Protein AF-K4AEC8-F1 (afdb_monomer_lite)

pLDDT: mean 71.33, std 14.88, range [37.41, 92.94]

Sequence (241 aa):
MPGAEQAGMRRPTESERRRMYRDLALSLRCGLRDAAAGFSFLRLRGLRGLLRALHSADADLGLFRDSQAIRDLQVVPVLFEHSLRKATGDAVVTVAQVLGMEPAAARLRNPATDSEVVLALRVLQGCCLLCPGCAAAAHRYNAVKDFKEQFGLNKIADIVKDPNRDDHVRLKCSEFLLLYSGNCGATFKSNIQEDLKKLFGEKCASFICSTNLFSSTLDSQVRQCELSFLAEQVLDYMQPY

InterPro domains:
  IPR012535 Cell division protein Cdc14 [PTHR34065] (12-145)

Structure (mmCIF, N/CA/C/O backbone):
data_AF-K4AEC8-F1
#
_entry.id   AF-K4AEC8-F1
#
loop_
_atom_site.group_PDB
_atom_site.id
_atom_site.type_symbol
_atom_site.label_atom_id
_atom_site.label_alt_id
_atom_site.label_comp_id
_atom_site.label_asym_id
_atom_site.label_entity_id
_atom_site.label_seq_id
_atom_site.pdbx_PDB_ins_code
_atom_site.Cartn_x
_atom_site.Cartn_y
_atom_site.Cartn_z
_atom_site.occupancy
_atom_site.B_iso_or_equiv
_atom_site.auth_seq_id
_atom_site.auth_comp_id
_atom_site.auth_asym_id
_atom_site.auth_atom_id
_atom_site.pdbx_PDB_model_num
ATOM 1 N N . MET A 1 1 ? 54.343 -5.233 -7.100 1.00 47.62 1 MET A N 1
ATOM 2 C CA . MET A 1 1 ? 53.131 -4.578 -6.568 1.00 47.62 1 MET A CA 1
ATOM 3 C C . MET A 1 1 ? 52.933 -3.272 -7.313 1.00 47.62 1 MET A C 1
ATOM 5 O O . MET A 1 1 ? 53.766 -2.388 -7.163 1.00 47.62 1 MET A O 1
ATOM 9 N N . PRO A 1 2 ? 51.939 -3.197 -8.204 1.00 46.25 2 PRO A N 1
ATOM 10 C CA . PRO A 1 2 ? 50.963 -2.120 -8.027 1.00 46.25 2 PRO A CA 1
ATOM 11 C C . PRO A 1 2 ? 49.537 -2.526 -8.435 1.00 46.25 2 PRO A C 1
ATOM 13 O O . PRO A 1 2 ? 49.345 -3.456 -9.210 1.00 46.25 2 PRO A O 1
ATOM 16 N N . GLY A 1 3 ? 48.559 -1.754 -7.959 1.00 37.41 3 GLY A N 1
ATOM 17 C CA . GLY A 1 3 ? 47.261 -1.626 -8.622 1.00 37.41 3 GLY A CA 1
ATOM 18 C C . GLY A 1 3 ? 46.079 -2.148 -7.824 1.00 37.41 3 GLY A C 1
ATOM 19 O O . GLY A 1 3 ? 45.522 -3.188 -8.146 1.00 37.41 3 GLY A O 1
ATOM 20 N N . ALA A 1 4 ? 45.674 -1.398 -6.800 1.00 48.62 4 ALA A N 1
ATOM 21 C CA . ALA A 1 4 ? 44.342 -1.511 -6.228 1.00 48.62 4 ALA A CA 1
ATOM 22 C C . ALA A 1 4 ? 43.305 -1.055 -7.273 1.00 48.62 4 ALA A C 1
ATOM 24 O O . ALA A 1 4 ? 43.172 0.141 -7.532 1.00 48.62 4 ALA A O 1
ATOM 25 N N . GLU A 1 5 ? 42.578 -1.996 -7.877 1.00 41.41 5 GLU A N 1
ATOM 26 C CA . GLU A 1 5 ? 41.374 -1.685 -8.647 1.00 41.41 5 GLU A CA 1
ATOM 27 C C . GLU A 1 5 ? 40.222 -1.406 -7.679 1.00 41.41 5 GLU A C 1
ATOM 29 O O . GLU A 1 5 ? 39.617 -2.301 -7.089 1.00 41.41 5 GLU A O 1
ATOM 34 N N . GLN A 1 6 ? 39.917 -0.119 -7.521 1.00 40.78 6 GLN A N 1
ATOM 35 C CA . GLN A 1 6 ? 38.599 0.323 -7.093 1.00 40.78 6 GLN A CA 1
ATOM 36 C C . GLN A 1 6 ? 37.582 -0.202 -8.111 1.00 40.78 6 GLN A C 1
ATOM 38 O O . GLN A 1 6 ? 37.507 0.295 -9.235 1.00 40.78 6 GLN A O 1
ATOM 43 N N . ALA A 1 7 ? 36.798 -1.203 -7.713 1.00 40.50 7 ALA A N 1
ATOM 44 C CA . ALA A 1 7 ? 35.618 -1.659 -8.436 1.00 40.50 7 ALA A CA 1
ATOM 45 C C . ALA A 1 7 ? 34.552 -0.547 -8.423 1.00 40.50 7 ALA A C 1
ATOM 47 O O . ALA A 1 7 ? 33.606 -0.554 -7.637 1.00 40.50 7 ALA A O 1
ATOM 48 N N . GLY A 1 8 ? 34.744 0.464 -9.268 1.00 43.50 8 GLY A N 1
ATOM 49 C CA . GLY A 1 8 ? 33.755 1.495 -9.536 1.00 43.50 8 GLY A CA 1
ATOM 50 C C . GLY A 1 8 ? 32.570 0.872 -10.266 1.00 43.50 8 GLY A C 1
ATOM 51 O O . GLY A 1 8 ? 32.729 0.325 -11.356 1.00 43.50 8 GLY A O 1
ATOM 52 N N . MET A 1 9 ? 31.385 0.951 -9.660 1.00 51.09 9 MET A N 1
ATOM 53 C CA . MET A 1 9 ? 30.113 0.511 -10.234 1.00 51.09 9 MET A CA 1
ATOM 54 C C . MET A 1 9 ? 29.937 1.112 -11.642 1.00 51.09 9 MET A C 1
ATOM 56 O O . MET A 1 9 ? 29.657 2.304 -11.803 1.00 51.09 9 MET A O 1
ATOM 60 N N . ARG A 1 10 ? 30.152 0.297 -12.681 1.00 69.38 10 ARG A N 1
ATOM 61 C CA . ARG A 1 10 ? 30.017 0.700 -14.085 1.00 69.38 10 ARG A CA 1
ATOM 62 C C . ARG A 1 10 ? 28.567 1.104 -14.344 1.00 69.38 10 ARG A C 1
ATOM 64 O O . ARG A 1 10 ? 27.655 0.321 -14.092 1.00 69.38 10 ARG A O 1
ATOM 71 N N . ARG A 1 11 ? 28.343 2.317 -14.863 1.00 69.81 11 ARG A N 1
ATOM 72 C CA . ARG A 1 11 ? 26.996 2.742 -15.270 1.00 69.81 11 ARG A CA 1
ATOM 73 C C . ARG A 1 11 ? 26.499 1.830 -16.401 1.00 69.81 11 ARG A C 1
ATOM 75 O O . ARG A 1 11 ? 27.265 1.596 -17.341 1.00 69.81 11 ARG A O 1
ATOM 82 N N . PRO A 1 12 ? 25.252 1.339 -16.332 1.00 76.25 12 PRO A N 1
ATOM 83 C CA . PRO A 1 12 ? 24.703 0.466 -17.357 1.00 76.25 12 PRO A CA 1
ATOM 84 C C . PRO A 1 12 ? 24.644 1.189 -18.705 1.00 76.25 12 PRO A C 1
ATOM 86 O O . PRO A 1 12 ? 24.299 2.370 -18.796 1.00 76.25 12 PRO A O 1
ATOM 89 N N . THR A 1 13 ? 24.992 0.467 -19.763 1.00 85.38 13 THR A N 1
ATOM 90 C CA . THR A 1 13 ? 24.863 0.915 -21.151 1.00 85.38 13 THR A CA 1
ATOM 91 C C . THR A 1 13 ? 23.392 1.095 -21.532 1.00 85.38 13 THR A C 1
ATOM 93 O O . THR A 1 13 ? 22.480 0.571 -20.890 1.00 85.38 13 THR A O 1
ATOM 96 N N . GLU A 1 14 ? 23.122 1.832 -22.610 1.00 79.69 14 GLU A N 1
ATOM 97 C CA . GLU A 1 14 ? 21.743 2.076 -23.043 1.00 79.69 14 GLU A CA 1
ATOM 98 C C . GLU A 1 14 ? 21.003 0.780 -23.430 1.00 79.69 14 GLU A C 1
ATOM 100 O O . GLU A 1 14 ? 19.809 0.635 -23.159 1.00 79.69 14 GLU A O 1
ATOM 105 N N . SER A 1 15 ? 21.710 -0.188 -24.019 1.00 83.31 15 SER A N 1
ATOM 106 C CA . SER A 1 15 ? 21.174 -1.514 -24.342 1.00 83.31 15 SER A CA 1
ATOM 107 C C . SER A 1 15 ? 20.857 -2.329 -23.085 1.00 83.31 15 SER A C 1
ATOM 109 O O . SER A 1 15 ? 19.785 -2.934 -23.014 1.00 83.31 15 SER A O 1
ATOM 111 N N . GLU A 1 16 ? 21.728 -2.298 -22.073 1.00 85.44 16 GLU A N 1
ATOM 112 C CA . GLU A 1 16 ? 21.481 -2.918 -20.765 1.00 85.44 16 GLU A CA 1
ATOM 113 C C . GLU A 1 16 ? 20.277 -2.276 -20.078 1.00 85.44 16 GLU A C 1
ATOM 115 O O . GLU A 1 16 ? 19.380 -2.986 -19.634 1.00 85.44 16 GLU A O 1
ATOM 120 N N . ARG A 1 17 ? 20.168 -0.945 -20.098 1.00 81.19 17 ARG A N 1
ATOM 121 C CA . ARG A 1 17 ? 19.018 -0.226 -19.535 1.00 81.19 17 ARG A CA 1
ATOM 122 C C . ARG A 1 17 ? 17.700 -0.595 -20.217 1.00 81.19 17 ARG A C 1
ATOM 124 O O . ARG A 1 17 ? 16.695 -0.808 -19.542 1.00 81.19 17 ARG A O 1
ATOM 131 N N . ARG A 1 18 ? 17.693 -0.742 -21.547 1.00 83.81 18 ARG A N 1
ATOM 132 C CA . ARG A 1 18 ? 16.516 -1.224 -22.297 1.00 83.81 18 ARG A CA 1
ATOM 133 C C . ARG A 1 18 ? 16.144 -2.658 -21.919 1.00 83.81 18 ARG A C 1
ATOM 135 O O . ARG A 1 18 ? 14.956 -2.969 -21.850 1.00 83.81 18 ARG A O 1
ATOM 142 N N . ARG A 1 19 ? 17.129 -3.528 -21.680 1.00 87.56 19 ARG A N 1
ATOM 143 C CA . ARG A 1 19 ? 16.896 -4.902 -21.215 1.00 87.56 19 ARG A CA 1
ATOM 144 C C . ARG A 1 19 ? 16.310 -4.913 -19.803 1.00 87.56 19 ARG A C 1
ATOM 146 O O . ARG A 1 19 ? 15.242 -5.482 -19.617 1.00 87.56 19 ARG A O 1
ATOM 153 N N . MET A 1 20 ? 16.929 -4.190 -18.870 1.00 84.69 20 MET A N 1
ATOM 154 C CA . MET A 1 20 ? 16.442 -4.039 -17.494 1.00 84.69 20 MET A CA 1
ATOM 155 C C . MET A 1 20 ? 15.000 -3.520 -17.455 1.00 84.69 20 MET A C 1
ATOM 157 O O . MET A 1 20 ? 14.172 -4.059 -16.727 1.00 84.69 20 MET A O 1
ATOM 161 N N . TYR A 1 21 ? 14.661 -2.534 -18.294 1.00 84.81 21 TYR A N 1
ATOM 162 C CA . TYR A 1 21 ? 13.290 -2.032 -18.390 1.00 84.81 21 TYR A CA 1
ATOM 163 C C . TYR A 1 21 ? 12.300 -3.101 -18.866 1.00 84.81 21 TYR A C 1
ATOM 165 O O . TYR A 1 21 ? 11.212 -3.223 -18.308 1.00 84.81 21 TYR A O 1
ATOM 173 N N . ARG A 1 22 ? 12.651 -3.886 -19.893 1.00 88.56 22 ARG A N 1
ATOM 174 C CA . ARG A 1 22 ? 11.783 -4.965 -20.396 1.00 88.56 22 ARG A CA 1
ATOM 175 C C . ARG A 1 22 ? 11.570 -6.047 -19.345 1.00 88.56 22 ARG A C 1
ATOM 177 O O . ARG A 1 22 ? 10.436 -6.485 -19.170 1.00 88.56 22 ARG A O 1
ATOM 184 N N . ASP A 1 23 ? 12.628 -6.432 -18.642 1.00 89.50 23 ASP A N 1
ATOM 185 C CA . ASP A 1 23 ? 12.578 -7.459 -17.600 1.00 89.50 23 ASP A CA 1
ATOM 186 C C . ASP A 1 23 ? 11.730 -6.987 -16.404 1.00 89.50 23 ASP A C 1
ATOM 188 O O . ASP A 1 23 ? 10.887 -7.734 -15.892 1.00 89.50 23 ASP A O 1
ATOM 192 N N . LEU A 1 24 ? 11.866 -5.711 -16.022 1.00 85.06 24 LEU A N 1
ATOM 193 C CA . LEU A 1 24 ? 11.027 -5.072 -15.010 1.00 85.06 24 LEU A CA 1
ATOM 194 C C . LEU A 1 24 ? 9.562 -5.000 -15.453 1.00 85.06 24 LEU A C 1
ATOM 196 O O . LEU A 1 24 ? 8.677 -5.429 -14.716 1.00 85.06 24 LEU A O 1
ATOM 200 N N . ALA A 1 25 ? 9.292 -4.508 -16.662 1.00 87.94 25 ALA A N 1
ATOM 201 C CA . ALA A 1 25 ? 7.938 -4.394 -17.196 1.00 87.94 25 ALA A CA 1
ATOM 202 C C . ALA A 1 25 ? 7.251 -5.763 -17.304 1.00 87.94 25 ALA A C 1
ATOM 204 O O . ALA A 1 25 ? 6.070 -5.886 -16.979 1.00 87.94 25 ALA A O 1
ATOM 205 N N . LEU A 1 26 ? 7.978 -6.806 -17.715 1.00 91.38 26 LEU A N 1
ATOM 206 C CA . LEU A 1 26 ? 7.468 -8.176 -17.742 1.00 91.38 26 LEU A CA 1
ATOM 207 C C . LEU A 1 26 ? 7.133 -8.667 -16.329 1.00 91.38 26 LEU A C 1
ATOM 209 O O . LEU A 1 26 ? 6.043 -9.195 -16.109 1.00 91.38 26 LEU A O 1
ATOM 213 N N . SER A 1 27 ? 8.033 -8.449 -15.368 1.00 89.94 27 SER A N 1
ATOM 214 C CA . SER A 1 27 ? 7.825 -8.839 -13.969 1.00 89.94 27 SER A CA 1
ATOM 215 C C . SER A 1 27 ? 6.614 -8.138 -13.353 1.00 89.94 27 SER A C 1
ATOM 217 O O . SER A 1 27 ? 5.792 -8.791 -12.708 1.00 89.94 27 SER A O 1
ATOM 219 N N . LEU A 1 28 ? 6.449 -6.836 -13.614 1.00 88.81 28 LEU A N 1
ATOM 220 C CA . LEU A 1 28 ? 5.281 -6.067 -13.188 1.00 88.81 28 LEU A CA 1
ATOM 221 C C . LEU A 1 28 ? 4.000 -6.583 -13.846 1.00 88.81 28 LEU A C 1
ATOM 223 O O . LEU A 1 28 ? 3.035 -6.840 -13.138 1.00 88.81 28 LEU A O 1
ATOM 227 N N . ARG A 1 29 ? 3.980 -6.831 -15.162 1.00 92.50 29 ARG A N 1
ATOM 228 C CA . ARG A 1 29 ? 2.793 -7.382 -15.851 1.00 92.50 29 ARG A CA 1
ATOM 229 C C . ARG A 1 29 ? 2.366 -8.730 -15.291 1.00 92.50 29 ARG A C 1
ATOM 231 O O . ARG A 1 29 ? 1.176 -8.949 -15.079 1.00 92.50 29 ARG A O 1
ATOM 238 N N . CYS A 1 30 ? 3.318 -9.629 -15.062 1.00 92.44 30 CYS A N 1
ATOM 239 C CA . CYS A 1 30 ? 3.042 -10.932 -14.464 1.00 92.44 30 CYS A CA 1
ATOM 240 C C . CYS A 1 30 ? 2.501 -10.778 -13.036 1.00 92.44 30 CYS A C 1
ATOM 242 O O . CYS A 1 30 ? 1.465 -11.355 -12.710 1.00 92.44 30 CYS A O 1
ATOM 244 N N . GLY A 1 31 ? 3.152 -9.947 -12.216 1.00 92.12 31 GLY A N 1
ATOM 245 C CA . GLY A 1 31 ? 2.728 -9.669 -10.845 1.00 92.12 31 GLY A CA 1
ATOM 246 C C . GLY A 1 31 ? 1.342 -9.027 -10.760 1.00 92.12 31 GLY A C 1
ATOM 247 O O . GLY A 1 31 ? 0.527 -9.464 -9.954 1.00 92.12 31 GLY A O 1
ATOM 248 N N . LEU A 1 32 ? 1.043 -8.045 -11.616 1.00 91.06 32 LEU A N 1
ATOM 249 C CA . LEU A 1 32 ? -0.246 -7.347 -11.657 1.00 91.06 32 LEU A CA 1
ATOM 250 C C . LEU A 1 32 ? -1.369 -8.241 -12.168 1.00 91.06 32 LEU A C 1
ATOM 252 O O . LEU A 1 32 ? -2.452 -8.230 -11.595 1.00 91.06 32 LEU A O 1
ATOM 256 N N . ARG A 1 33 ? -1.115 -9.060 -13.194 1.00 92.94 33 ARG A N 1
ATOM 257 C CA . ARG A 1 33 ? -2.091 -10.045 -13.683 1.00 92.94 33 ARG A CA 1
ATOM 258 C C . ARG A 1 33 ? -2.517 -11.001 -12.572 1.00 92.94 33 ARG A C 1
ATOM 260 O O . ARG A 1 33 ? -3.703 -11.267 -12.408 1.00 92.94 33 ARG A O 1
ATOM 267 N N . ASP A 1 34 ? -1.548 -11.498 -11.816 1.00 92.69 34 ASP A N 1
ATOM 268 C CA . ASP A 1 34 ? -1.791 -12.401 -10.698 1.00 92.69 34 ASP A CA 1
ATOM 269 C C . ASP A 1 34 ? -2.466 -11.688 -9.519 1.00 92.69 34 ASP A C 1
ATOM 271 O O . ASP A 1 34 ? -3.430 -12.205 -8.959 1.00 92.69 34 ASP A O 1
ATOM 275 N N . ALA A 1 35 ? -2.013 -10.476 -9.176 1.00 90.19 35 ALA A N 1
ATOM 276 C CA . ALA A 1 35 ? -2.626 -9.626 -8.153 1.00 90.19 35 ALA A CA 1
ATOM 277 C C . ALA A 1 35 ? -4.073 -9.242 -8.507 1.00 90.19 35 ALA A C 1
ATOM 279 O O . ALA A 1 35 ? -4.887 -9.028 -7.611 1.00 90.19 35 ALA A O 1
ATOM 280 N N . ALA A 1 36 ? -4.412 -9.227 -9.798 1.00 88.69 36 ALA A N 1
ATOM 281 C CA . ALA A 1 36 ? -5.753 -8.977 -10.303 1.00 88.69 36 ALA A CA 1
ATOM 282 C C . ALA A 1 36 ? -6.667 -10.224 -10.326 1.00 88.69 36 ALA A C 1
ATOM 284 O O . ALA A 1 36 ? -7.848 -10.135 -10.677 1.00 88.69 36 ALA A O 1
ATOM 285 N N . ALA A 1 37 ? -6.165 -11.404 -9.959 1.00 88.38 37 ALA A N 1
ATOM 286 C CA . ALA A 1 37 ? -6.928 -12.643 -10.059 1.00 88.38 37 ALA A CA 1
ATOM 287 C C . ALA A 1 37 ? -8.121 -12.712 -9.080 1.00 88.38 37 ALA A C 1
ATOM 289 O O . ALA A 1 37 ? -8.127 -12.110 -8.004 1.00 88.38 37 ALA A O 1
ATOM 290 N N . GLY A 1 38 ? -9.138 -13.508 -9.427 1.00 80.94 38 GLY A N 1
ATOM 291 C CA . GLY A 1 38 ? -10.312 -13.753 -8.569 1.00 80.94 38 GLY A CA 1
ATOM 292 C C . GLY A 1 38 ? -10.014 -14.583 -7.312 1.00 80.94 38 GLY A C 1
ATOM 293 O O . GLY A 1 38 ? -10.752 -14.506 -6.328 1.00 80.94 38 GLY A O 1
ATOM 294 N N . PHE A 1 39 ? -8.883 -15.296 -7.301 1.00 82.56 39 PHE A N 1
ATOM 295 C CA . PHE A 1 39 ? -8.495 -16.232 -6.245 1.00 82.56 39 PHE A CA 1
ATOM 296 C C . PHE A 1 39 ? -7.346 -15.698 -5.383 1.00 82.56 39 PHE A C 1
ATOM 298 O O . PHE A 1 39 ? -6.329 -15.242 -5.910 1.00 82.56 39 PHE A O 1
ATOM 305 N N . SER A 1 40 ? -7.473 -15.838 -4.061 1.00 84.94 40 SER A N 1
ATOM 306 C CA . SER A 1 40 ? -6.495 -15.372 -3.063 1.00 84.94 40 SER A CA 1
ATOM 307 C C . SER A 1 40 ? -5.085 -15.918 -3.294 1.00 84.94 40 SER A C 1
ATOM 309 O O . SER A 1 40 ? -4.117 -15.165 -3.249 1.00 84.94 40 SER A O 1
ATOM 311 N N . PHE A 1 41 ? -4.946 -17.209 -3.618 1.00 87.38 41 PHE A N 1
ATOM 312 C CA . PHE A 1 41 ? -3.641 -17.830 -3.883 1.00 87.38 41 PHE A CA 1
ATOM 313 C C . PHE A 1 41 ? -2.880 -17.144 -5.029 1.00 87.38 41 PHE A C 1
ATOM 315 O O . PHE A 1 41 ? -1.688 -16.853 -4.902 1.00 87.38 41 PHE A O 1
ATOM 322 N N . LEU A 1 42 ? -3.571 -16.852 -6.136 1.00 89.62 42 LEU A N 1
ATOM 323 C CA . LEU A 1 42 ? -2.973 -16.155 -7.273 1.00 89.62 42 LEU A CA 1
ATOM 324 C C . LEU A 1 42 ? -2.624 -14.715 -6.898 1.00 89.62 42 LEU A C 1
ATOM 326 O O . LEU A 1 42 ? -1.517 -14.273 -7.197 1.00 89.62 42 LEU A O 1
ATOM 330 N N . ARG A 1 43 ? -3.493 -14.026 -6.149 1.00 90.81 43 ARG A N 1
ATOM 331 C CA . ARG A 1 43 ? -3.196 -12.669 -5.679 1.00 90.81 43 ARG A CA 1
ATOM 332 C C . ARG A 1 43 ? -1.972 -12.625 -4.772 1.00 90.81 43 ARG A C 1
ATOM 334 O O . ARG A 1 43 ? -1.072 -11.829 -5.017 1.00 90.81 43 ARG A O 1
ATOM 341 N N . LEU A 1 44 ? -1.853 -13.541 -3.810 1.00 89.69 44 LEU A N 1
ATOM 342 C CA . LEU A 1 44 ? -0.663 -13.686 -2.961 1.00 89.69 44 LEU A CA 1
ATOM 343 C C . LEU A 1 44 ? 0.607 -13.941 -3.783 1.00 89.69 44 LEU A C 1
ATOM 345 O O . LEU A 1 44 ? 1.657 -13.360 -3.497 1.00 89.69 44 LEU A O 1
ATOM 349 N N . ARG A 1 45 ? 0.529 -14.795 -4.813 1.00 92.31 45 ARG A N 1
ATOM 350 C CA . ARG A 1 45 ? 1.646 -15.032 -5.741 1.00 92.31 45 ARG A CA 1
ATOM 351 C C . ARG A 1 45 ? 2.047 -13.743 -6.458 1.00 92.31 45 ARG A C 1
ATOM 353 O O . ARG A 1 45 ? 3.237 -13.427 -6.496 1.00 92.31 45 ARG A O 1
ATOM 360 N N . GLY A 1 46 ? 1.063 -13.002 -6.962 1.00 91.69 46 GLY A N 1
ATOM 361 C CA . GLY A 1 46 ? 1.249 -11.726 -7.644 1.00 91.69 46 GLY A CA 1
ATOM 362 C C . GLY A 1 46 ? 1.903 -10.678 -6.756 1.00 91.69 46 GLY A C 1
ATOM 363 O O . GLY A 1 46 ? 2.947 -10.144 -7.114 1.00 91.69 46 GLY A O 1
ATOM 364 N N . LEU A 1 47 ? 1.370 -10.463 -5.551 1.00 89.19 47 LEU A N 1
ATOM 365 C CA . LEU A 1 47 ? 1.897 -9.505 -4.573 1.00 89.19 47 LEU A CA 1
ATOM 366 C C . LEU A 1 47 ? 3.347 -9.813 -4.173 1.00 89.19 47 LEU A C 1
ATOM 368 O O . LEU A 1 47 ? 4.186 -8.915 -4.126 1.00 89.19 47 LEU A O 1
ATOM 372 N N . ARG A 1 48 ? 3.686 -11.092 -3.952 1.00 87.81 48 ARG A N 1
ATOM 373 C CA . ARG A 1 48 ? 5.079 -11.515 -3.706 1.00 87.81 48 ARG A CA 1
ATOM 374 C C . ARG A 1 48 ? 5.973 -11.277 -4.924 1.00 87.81 48 ARG A C 1
ATOM 376 O O . ARG A 1 48 ? 7.139 -10.923 -4.765 1.00 87.81 48 ARG A O 1
ATOM 383 N N . GLY A 1 49 ? 5.445 -11.478 -6.131 1.00 86.56 49 GLY A N 1
ATOM 384 C CA . GLY A 1 49 ? 6.130 -11.157 -7.384 1.00 86.56 49 GLY A CA 1
ATOM 385 C C . GLY A 1 49 ? 6.423 -9.664 -7.522 1.00 86.56 49 GLY A C 1
ATOM 386 O O . GLY A 1 49 ? 7.556 -9.302 -7.826 1.00 86.56 49 GLY A O 1
ATOM 387 N N . LEU A 1 50 ? 5.440 -8.814 -7.217 1.00 87.06 50 LEU A N 1
ATOM 388 C CA . LEU A 1 50 ? 5.585 -7.358 -7.213 1.00 87.06 50 LEU A CA 1
ATOM 389 C C . LEU A 1 50 ? 6.632 -6.906 -6.197 1.00 87.06 50 LEU A C 1
ATOM 391 O O . LEU A 1 50 ? 7.522 -6.145 -6.557 1.00 87.06 50 LEU A O 1
ATOM 395 N N . LEU A 1 51 ? 6.603 -7.438 -4.970 1.00 80.38 51 LEU A N 1
ATOM 396 C CA . LEU A 1 51 ? 7.644 -7.157 -3.977 1.00 80.38 51 LEU A CA 1
ATOM 397 C C . LEU A 1 51 ? 9.034 -7.496 -4.510 1.00 80.38 51 LEU A C 1
ATOM 399 O O . LEU A 1 51 ? 9.924 -6.658 -4.430 1.00 80.38 51 LEU A O 1
ATOM 403 N N . ARG A 1 52 ? 9.234 -8.686 -5.087 1.00 82.06 52 ARG A N 1
ATOM 404 C CA . ARG A 1 52 ? 10.537 -9.056 -5.666 1.00 82.06 52 ARG A CA 1
ATOM 405 C C . ARG A 1 52 ? 10.965 -8.102 -6.781 1.00 82.06 52 ARG A C 1
ATOM 407 O O . ARG A 1 52 ? 12.113 -7.679 -6.785 1.00 82.06 52 ARG A O 1
ATOM 414 N N . ALA A 1 53 ? 10.047 -7.728 -7.673 1.00 79.31 53 ALA A N 1
ATOM 415 C CA . ALA A 1 53 ? 10.329 -6.782 -8.749 1.00 79.31 53 ALA A CA 1
ATOM 416 C C . ALA A 1 53 ? 10.772 -5.410 -8.213 1.00 79.31 53 ALA A C 1
ATOM 418 O O . ALA A 1 53 ? 11.707 -4.824 -8.751 1.00 79.31 53 ALA A O 1
ATOM 419 N N . LEU A 1 54 ? 10.155 -4.931 -7.127 1.00 75.19 54 LEU A N 1
ATOM 420 C CA . LEU A 1 54 ? 10.537 -3.678 -6.469 1.00 75.19 54 LEU A CA 1
ATOM 421 C C . LEU A 1 54 ? 11.927 -3.761 -5.832 1.00 75.19 54 LEU A C 1
ATOM 423 O O . LEU A 1 54 ? 12.725 -2.853 -6.027 1.00 75.19 54 LEU A O 1
ATOM 427 N N . HIS A 1 55 ? 12.248 -4.863 -5.147 1.00 71.12 55 HIS A N 1
ATOM 428 C CA . HIS A 1 55 ? 13.587 -5.062 -4.575 1.00 71.12 55 HIS A CA 1
ATOM 429 C C . HIS A 1 55 ? 14.669 -5.134 -5.663 1.00 71.12 55 HIS A C 1
ATOM 431 O O . HIS A 1 55 ? 15.764 -4.619 -5.477 1.00 71.12 55 HIS A O 1
ATOM 437 N N . SER A 1 56 ? 14.376 -5.740 -6.817 1.00 67.31 56 SER A N 1
ATOM 438 C CA . SER A 1 56 ? 15.310 -5.767 -7.951 1.00 67.31 56 SER A CA 1
ATOM 439 C C . SER A 1 56 ? 15.441 -4.412 -8.656 1.00 67.31 56 SER A C 1
ATOM 441 O O . SER A 1 56 ? 16.490 -4.125 -9.227 1.00 67.31 56 SER A O 1
ATOM 443 N N . ALA A 1 57 ? 14.398 -3.580 -8.619 1.00 63.22 57 ALA A N 1
ATOM 444 C CA . ALA A 1 57 ? 14.399 -2.242 -9.205 1.00 63.22 57 ALA A CA 1
ATOM 445 C C . ALA A 1 57 ? 15.083 -1.183 -8.325 1.00 63.22 57 ALA A C 1
ATOM 447 O O . ALA A 1 57 ? 15.336 -0.084 -8.814 1.00 63.22 57 ALA A O 1
ATOM 448 N N . ASP A 1 58 ? 15.410 -1.499 -7.066 1.00 56.81 58 ASP A N 1
ATOM 449 C CA . ASP A 1 58 ? 16.055 -0.568 -6.127 1.00 56.81 58 ASP A CA 1
ATOM 450 C C . ASP A 1 58 ? 17.402 -0.033 -6.663 1.00 56.81 58 ASP A C 1
ATOM 452 O O . ASP A 1 58 ? 17.792 1.101 -6.398 1.00 56.81 58 ASP A O 1
ATOM 456 N N . ALA A 1 59 ? 18.067 -0.803 -7.534 1.00 56.59 59 ALA A N 1
ATOM 457 C CA . ALA A 1 59 ? 19.281 -0.382 -8.234 1.00 56.59 59 ALA A CA 1
ATOM 458 C C . ALA A 1 59 ? 19.056 0.697 -9.322 1.00 56.59 59 ALA A C 1
ATOM 460 O O . ALA A 1 59 ? 19.997 1.415 -9.658 1.00 56.59 59 ALA A O 1
ATOM 461 N N . ASP A 1 60 ? 17.845 0.829 -9.885 1.00 63.06 60 ASP A N 1
ATOM 462 C CA . ASP A 1 60 ? 17.517 1.801 -10.943 1.00 63.06 60 ASP A CA 1
ATOM 463 C C . ASP A 1 60 ? 16.060 2.297 -10.818 1.00 63.06 60 ASP A C 1
ATOM 465 O O . ASP A 1 60 ? 15.176 2.024 -11.640 1.00 63.06 60 ASP A O 1
ATOM 469 N N . LEU A 1 61 ? 15.817 3.061 -9.747 1.00 63.50 61 LEU A N 1
ATOM 470 C CA . LEU A 1 61 ? 14.519 3.637 -9.351 1.00 63.50 61 LEU A CA 1
ATOM 471 C C . LEU A 1 61 ? 13.820 4.418 -10.481 1.00 63.50 61 LEU A C 1
ATOM 473 O O . LEU A 1 61 ? 12.595 4.571 -10.481 1.00 63.50 61 LEU A O 1
ATOM 477 N N . GLY A 1 62 ? 14.592 4.919 -11.453 1.00 64.38 62 GLY A N 1
ATOM 478 C CA . GLY A 1 62 ? 14.079 5.613 -12.632 1.00 64.38 62 GLY A CA 1
ATOM 479 C C . GLY A 1 62 ? 13.241 4.710 -13.536 1.00 64.38 62 GLY A C 1
ATOM 480 O O . GLY A 1 62 ? 12.203 5.144 -14.026 1.00 64.38 62 GLY A O 1
ATOM 481 N N . LEU A 1 63 ? 13.622 3.439 -13.698 1.00 72.31 63 LEU A N 1
ATOM 482 C CA . LEU A 1 63 ? 12.905 2.503 -14.569 1.00 72.31 63 LEU A CA 1
ATOM 483 C C . LEU A 1 63 ? 11.538 2.127 -14.003 1.00 72.31 63 LEU A C 1
ATOM 485 O O . LEU A 1 63 ? 10.553 2.096 -14.744 1.00 72.31 63 LEU A O 1
ATOM 489 N N . PHE A 1 64 ? 11.462 1.882 -12.691 1.00 74.94 64 PHE A N 1
ATOM 490 C CA . PHE A 1 64 ? 10.183 1.619 -12.034 1.00 74.94 64 PHE A CA 1
ATOM 491 C C . PHE A 1 64 ? 9.262 2.827 -12.157 1.00 74.94 64 PHE A C 1
ATOM 493 O O . PHE A 1 64 ? 8.118 2.692 -12.582 1.00 74.94 64 PHE A O 1
ATOM 500 N N . ARG A 1 65 ? 9.777 4.022 -11.882 1.00 69.69 65 ARG A N 1
ATOM 501 C CA . ARG A 1 65 ? 9.026 5.266 -12.035 1.00 69.69 65 ARG A CA 1
ATOM 502 C C . ARG A 1 65 ? 8.464 5.447 -13.442 1.00 69.69 65 ARG A C 1
ATOM 504 O O . ARG A 1 65 ? 7.270 5.684 -13.590 1.00 69.69 65 ARG A O 1
ATOM 511 N N . ASP A 1 66 ? 9.301 5.307 -14.462 1.00 72.25 66 ASP A N 1
ATOM 512 C CA . ASP A 1 66 ? 8.883 5.511 -15.848 1.00 72.25 66 ASP A CA 1
ATOM 513 C C . ASP A 1 66 ? 7.868 4.436 -16.286 1.00 72.25 66 ASP A C 1
ATOM 515 O O . ASP A 1 66 ? 6.989 4.702 -17.106 1.00 72.25 66 ASP A O 1
ATOM 519 N N . SER A 1 67 ? 7.916 3.238 -15.688 1.00 75.81 67 SER A N 1
ATOM 520 C CA . SER A 1 67 ? 6.899 2.202 -15.903 1.00 75.81 67 SER A CA 1
ATOM 521 C C . SER A 1 67 ? 5.509 2.612 -15.402 1.00 75.81 67 SER A C 1
ATOM 523 O O . SER A 1 67 ? 4.522 2.286 -16.053 1.00 75.81 67 SER A O 1
ATOM 525 N N . GLN A 1 68 ? 5.407 3.383 -14.312 1.00 75.25 68 GLN A N 1
ATOM 526 C CA . GLN A 1 68 ? 4.116 3.766 -13.721 1.00 75.25 68 GLN A CA 1
ATOM 527 C C . GLN A 1 68 ? 3.324 4.779 -14.569 1.00 75.25 68 GLN A C 1
ATOM 529 O O . GLN A 1 68 ? 2.141 4.993 -14.316 1.00 75.25 68 GLN A O 1
ATOM 534 N N . ALA A 1 69 ? 3.933 5.367 -15.607 1.00 72.19 69 ALA A N 1
ATOM 535 C CA . ALA A 1 69 ? 3.219 6.171 -16.603 1.00 72.19 69 ALA A CA 1
ATOM 536 C C . ALA A 1 69 ? 2.383 5.316 -17.579 1.00 72.19 69 ALA A C 1
ATOM 538 O O . ALA A 1 69 ? 1.516 5.834 -18.284 1.00 72.19 69 ALA A O 1
ATOM 539 N N . ILE A 1 70 ? 2.639 4.006 -17.641 1.00 78.19 70 ILE A N 1
ATOM 540 C CA . ILE A 1 70 ? 1.933 3.069 -18.514 1.00 78.19 70 ILE A CA 1
ATOM 541 C C . ILE A 1 70 ? 0.796 2.430 -17.722 1.00 78.19 70 ILE A C 1
ATOM 543 O O . ILE A 1 70 ? 1.045 1.748 -16.732 1.00 78.19 70 ILE A O 1
ATOM 547 N N . ARG A 1 71 ? -0.444 2.590 -18.204 1.00 76.50 71 ARG A N 1
ATOM 548 C CA . ARG A 1 71 ? -1.666 2.084 -17.546 1.00 76.50 71 ARG A CA 1
ATOM 549 C C . ARG A 1 71 ? -1.561 0.620 -17.107 1.00 76.50 71 ARG A C 1
ATOM 551 O O . ARG A 1 71 ? -1.857 0.301 -15.964 1.00 76.50 71 ARG A O 1
ATOM 558 N N . ASP A 1 72 ? -1.051 -0.249 -17.976 1.00 79.88 72 ASP A N 1
ATOM 559 C CA . ASP A 1 72 ? -0.942 -1.692 -17.706 1.00 79.88 72 ASP A CA 1
ATOM 560 C C . ASP A 1 72 ? 0.110 -2.065 -16.647 1.00 79.88 72 ASP A C 1
ATOM 562 O O . ASP A 1 72 ? 0.203 -3.227 -16.249 1.00 79.88 72 ASP A O 1
ATOM 566 N N . LEU A 1 73 ? 0.957 -1.116 -16.245 1.00 82.75 73 LEU A N 1
ATOM 567 C CA . LEU A 1 73 ? 2.037 -1.308 -15.276 1.00 82.75 73 LEU A CA 1
ATOM 568 C C . LEU A 1 73 ? 1.769 -0.574 -13.957 1.00 82.75 73 LEU A C 1
ATOM 570 O O . LEU A 1 73 ? 2.602 -0.642 -13.050 1.00 82.75 73 LEU A O 1
ATOM 574 N N . GLN A 1 74 ? 0.631 0.118 -13.840 1.00 79.56 74 GLN A N 1
ATOM 575 C CA . GLN A 1 74 ? 0.269 0.853 -12.635 1.00 79.56 74 GLN A CA 1
ATOM 576 C C . GLN A 1 74 ? -0.032 -0.111 -11.488 1.00 79.56 74 GLN A C 1
ATOM 578 O O . GLN A 1 74 ? -0.971 -0.906 -11.541 1.00 79.56 74 GLN A O 1
ATOM 583 N N . VAL A 1 75 ? 0.760 -0.017 -10.422 1.00 80.19 75 VAL A N 1
ATOM 584 C CA . VAL A 1 75 ? 0.643 -0.920 -9.272 1.00 80.19 75 VAL A CA 1
ATOM 585 C C . VAL A 1 75 ? -0.493 -0.501 -8.343 1.00 80.19 75 VAL A C 1
ATOM 587 O O . VAL A 1 75 ? -1.296 -1.338 -7.932 1.00 80.19 75 VAL A O 1
ATOM 590 N N . VAL A 1 76 ? -0.596 0.796 -8.043 1.00 76.50 76 VAL A N 1
ATOM 591 C CA . VAL A 1 76 ? -1.537 1.331 -7.045 1.00 76.50 76 VAL A CA 1
ATOM 592 C C . VAL A 1 76 ? -2.998 0.953 -7.345 1.00 76.50 76 VAL A C 1
ATOM 594 O O . VAL A 1 76 ? -3.628 0.378 -6.454 1.00 76.50 76 VAL A O 1
ATOM 597 N N . PRO A 1 77 ? -3.545 1.158 -8.563 1.00 75.25 77 PRO A N 1
ATOM 598 C CA . PRO A 1 77 ? -4.945 0.833 -8.844 1.00 75.25 77 PRO A CA 1
ATOM 599 C C . PRO A 1 77 ? -5.288 -0.643 -8.627 1.00 75.25 77 PRO A C 1
ATOM 601 O O . PRO A 1 77 ? -6.318 -0.963 -8.034 1.00 75.25 77 PRO A O 1
ATOM 604 N N . VAL A 1 78 ? -4.399 -1.549 -9.043 1.00 82.81 78 VAL A N 1
ATOM 605 C CA . VAL A 1 78 ? -4.620 -2.997 -8.929 1.00 82.81 78 VAL A CA 1
ATOM 606 C C . VAL A 1 78 ? -4.669 -3.427 -7.463 1.00 82.81 78 VAL A C 1
ATOM 608 O O . VAL A 1 78 ? -5.560 -4.181 -7.069 1.00 82.81 78 VAL A O 1
ATOM 611 N N . LEU A 1 79 ? -3.767 -2.913 -6.622 1.00 83.31 79 LEU A N 1
ATOM 612 C CA . LEU A 1 79 ? -3.773 -3.226 -5.189 1.00 83.31 79 LEU A CA 1
ATOM 613 C C . LEU A 1 79 ? -5.068 -2.766 -4.518 1.00 83.31 79 LEU A C 1
ATOM 615 O O . LEU A 1 79 ? -5.649 -3.503 -3.724 1.00 83.31 79 LEU A O 1
ATOM 619 N N . PHE A 1 80 ? -5.557 -1.578 -4.862 1.00 77.88 80 PHE A N 1
ATOM 620 C CA . PHE A 1 80 ? -6.783 -1.033 -4.287 1.00 77.88 80 PHE A CA 1
ATOM 621 C C . PHE A 1 80 ? -8.048 -1.729 -4.750 1.00 77.88 80 PHE A C 1
ATOM 623 O O . PHE A 1 80 ? -8.997 -1.853 -3.974 1.00 77.88 80 PHE A O 1
ATOM 630 N N . GLU A 1 81 ? -8.077 -2.173 -5.998 1.00 80.31 81 GLU A N 1
ATOM 631 C CA . GLU A 1 81 ? -9.231 -2.874 -6.528 1.00 80.31 81 GLU A CA 1
ATOM 632 C C . GLU A 1 81 ? -9.291 -4.320 -6.014 1.00 80.31 81 GLU A C 1
ATOM 634 O O . GLU A 1 81 ? -10.374 -4.818 -5.699 1.00 80.31 81 GLU A O 1
ATOM 639 N N . HIS A 1 82 ? -8.143 -4.997 -5.902 1.00 83.06 82 HIS A N 1
ATOM 640 C CA . HIS A 1 82 ? -8.086 -6.442 -5.665 1.00 83.06 82 HIS A CA 1
ATOM 641 C C . HIS A 1 82 ? -7.624 -6.868 -4.269 1.00 83.06 82 HIS A C 1
ATOM 643 O O . HIS A 1 82 ? -7.940 -7.987 -3.873 1.00 83.06 82 HIS A O 1
ATOM 649 N N . SER A 1 83 ? -6.884 -6.038 -3.531 1.00 82.38 83 SER A N 1
ATOM 650 C CA . SER A 1 83 ? -6.264 -6.425 -2.248 1.00 82.38 83 SER A CA 1
ATOM 651 C C . SER A 1 83 ? -6.630 -5.510 -1.077 1.00 82.38 83 SER A C 1
ATOM 653 O O . SER A 1 83 ? -6.652 -5.971 0.054 1.00 82.38 83 SER A O 1
ATOM 655 N N . LEU A 1 84 ? -6.954 -4.239 -1.332 1.00 76.62 84 LEU A N 1
ATOM 656 C CA . LEU A 1 84 ? -7.331 -3.249 -0.308 1.00 76.62 84 LEU A CA 1
ATOM 657 C C . LEU A 1 84 ? -8.784 -2.774 -0.452 1.00 76.62 84 LEU A C 1
ATOM 659 O O . LEU A 1 84 ? -9.197 -1.782 0.151 1.00 76.62 84 LEU A O 1
ATOM 663 N N . ARG A 1 85 ? -9.577 -3.453 -1.287 1.00 75.44 85 ARG A N 1
ATOM 664 C CA . ARG A 1 85 ? -11.006 -3.176 -1.411 1.00 75.44 85 ARG A CA 1
ATOM 665 C C . ARG A 1 85 ? -11.703 -3.609 -0.124 1.00 75.44 85 ARG A C 1
ATOM 667 O O . ARG A 1 85 ? -11.523 -4.737 0.328 1.00 75.44 85 ARG A O 1
ATOM 674 N N . LYS A 1 86 ? -12.553 -2.734 0.421 1.00 64.50 86 LYS A N 1
ATOM 675 C CA . LYS A 1 86 ? -13.448 -3.084 1.528 1.00 64.50 86 LYS A CA 1
ATOM 676 C C . LYS A 1 86 ? -14.270 -4.311 1.137 1.00 64.50 86 LYS A C 1
ATOM 678 O O . LYS A 1 86 ? -14.906 -4.304 0.078 1.00 64.50 86 LYS A O 1
ATOM 683 N N . ALA A 1 87 ? -14.260 -5.338 1.985 1.00 58.81 87 ALA A N 1
ATOM 684 C CA . ALA A 1 87 ? -15.192 -6.449 1.864 1.00 58.81 87 ALA A CA 1
ATOM 685 C C . ALA A 1 87 ? -16.602 -5.865 2.016 1.00 58.81 87 ALA A C 1
ATOM 687 O O . ALA A 1 87 ? -17.044 -5.515 3.106 1.00 58.81 87 ALA A O 1
ATOM 688 N N . THR A 1 88 ? -17.263 -5.637 0.887 1.00 53.97 88 THR A N 1
ATOM 689 C CA . THR A 1 88 ? -18.693 -5.333 0.869 1.00 53.97 88 THR A CA 1
ATOM 690 C C . THR A 1 88 ? -19.383 -6.645 1.223 1.00 53.97 88 THR A C 1
ATOM 692 O O . THR A 1 88 ? -18.903 -7.694 0.799 1.00 53.97 88 THR A O 1
ATOM 695 N N . GLY A 1 89 ? -20.436 -6.611 2.046 1.00 48.28 89 GLY A N 1
ATOM 696 C CA . GLY A 1 89 ? -21.063 -7.804 2.651 1.00 48.28 89 GLY A CA 1
ATOM 697 C C . GLY A 1 89 ? -21.530 -8.893 1.671 1.00 48.28 89 GLY A C 1
ATOM 698 O O . GLY A 1 89 ? -21.901 -9.975 2.101 1.00 48.28 89 GLY A O 1
ATOM 699 N N . ASP A 1 90 ? -21.443 -8.627 0.371 1.00 45.84 90 ASP A N 1
ATOM 700 C CA . ASP A 1 90 ? -21.720 -9.529 -0.747 1.00 45.84 90 ASP A CA 1
ATOM 701 C C . ASP A 1 90 ? -20.505 -10.392 -1.174 1.00 45.84 90 ASP A C 1
ATOM 703 O O . ASP A 1 90 ? -20.555 -11.141 -2.144 1.00 45.84 90 ASP A O 1
ATOM 707 N N . ALA A 1 91 ? -19.369 -10.283 -0.473 1.00 51.16 91 ALA A N 1
ATOM 708 C CA . ALA A 1 91 ? -18.133 -11.009 -0.785 1.00 51.16 91 ALA A CA 1
ATOM 709 C C . ALA A 1 91 ? -18.110 -12.466 -0.281 1.00 51.16 91 ALA A C 1
ATOM 711 O O . ALA A 1 91 ? -17.079 -13.132 -0.375 1.00 51.16 91 ALA A O 1
ATOM 712 N N . VAL A 1 92 ? -19.208 -12.985 0.273 1.00 52.62 92 VAL A N 1
ATOM 713 C CA . VAL A 1 92 ? -19.315 -14.423 0.538 1.00 52.62 92 VAL A CA 1
ATOM 714 C C . VAL A 1 92 ? -19.702 -15.087 -0.771 1.00 52.62 92 VAL A C 1
ATOM 716 O O . VAL A 1 92 ? -20.838 -14.973 -1.218 1.00 52.62 92 VAL A O 1
ATOM 719 N N . VAL A 1 93 ? -18.746 -15.787 -1.383 1.00 54.66 93 VAL A N 1
ATOM 720 C CA . VAL A 1 93 ? -19.032 -16.672 -2.511 1.00 54.66 93 VAL A CA 1
ATOM 721 C C . VAL A 1 93 ? -20.087 -17.679 -2.057 1.00 54.66 93 VAL A C 1
ATOM 723 O O . VAL A 1 93 ? -19.811 -18.550 -1.231 1.00 54.66 93 VAL A O 1
ATOM 726 N N . THR A 1 94 ? -21.315 -17.533 -2.547 1.00 57.62 94 THR A N 1
ATOM 727 C CA . THR A 1 94 ? -22.402 -18.445 -2.187 1.00 57.62 94 THR A CA 1
ATOM 728 C C . THR A 1 94 ? -22.239 -19.756 -2.949 1.00 57.62 94 THR A C 1
ATOM 730 O O . THR A 1 94 ? -21.716 -19.793 -4.064 1.00 57.62 94 THR A O 1
ATOM 733 N N . VAL A 1 95 ? -22.718 -20.860 -2.370 1.00 57.66 95 VAL A N 1
ATOM 734 C CA . VAL A 1 95 ? -22.709 -22.177 -3.037 1.00 57.66 95 VAL A CA 1
ATOM 735 C C . VAL A 1 95 ? -23.412 -22.101 -4.402 1.00 57.66 95 VAL A C 1
ATOM 737 O O . VAL A 1 95 ? -22.971 -22.734 -5.355 1.00 57.66 95 VAL A O 1
ATOM 740 N N . ALA A 1 96 ? -24.426 -21.240 -4.541 1.00 56.97 96 ALA A N 1
ATOM 741 C CA . ALA A 1 96 ? -25.106 -20.963 -5.806 1.00 56.97 96 ALA A CA 1
ATOM 742 C C . ALA A 1 96 ? -24.185 -20.352 -6.886 1.00 56.97 96 ALA A C 1
ATOM 744 O O . ALA A 1 96 ? -24.286 -20.729 -8.054 1.00 56.97 96 ALA A O 1
ATOM 745 N N . GLN A 1 97 ? -23.248 -19.470 -6.513 1.00 60.09 97 GLN A N 1
ATOM 746 C CA . GLN A 1 97 ? -22.250 -18.909 -7.435 1.00 60.09 97 GLN A CA 1
ATOM 747 C C . GLN A 1 97 ? -21.186 -19.946 -7.834 1.00 60.09 97 GLN A C 1
ATOM 749 O O . GLN A 1 97 ? -20.712 -19.934 -8.968 1.00 60.09 97 GLN A O 1
ATOM 754 N N . VAL A 1 98 ? -20.835 -20.873 -6.933 1.00 59.28 98 VAL A N 1
ATOM 755 C CA . VAL A 1 98 ? -19.924 -22.000 -7.226 1.00 59.28 98 VAL A CA 1
ATOM 756 C C . VAL A 1 98 ? -20.580 -23.022 -8.160 1.00 59.28 98 VAL A C 1
ATOM 758 O O . VAL A 1 98 ? -19.909 -23.589 -9.018 1.00 59.28 98 VAL A O 1
ATOM 761 N N . LEU A 1 99 ? -21.891 -23.231 -8.017 1.00 62.31 99 LEU A N 1
ATOM 762 C CA . LEU A 1 99 ? -22.686 -24.162 -8.824 1.00 62.31 99 LEU A CA 1
ATOM 763 C C . LEU A 1 99 ? -23.217 -23.551 -10.136 1.00 62.31 99 LEU A C 1
ATOM 765 O O . LEU A 1 99 ? -23.931 -24.228 -10.870 1.00 62.31 99 LEU A O 1
ATOM 769 N N . GLY A 1 100 ? -22.868 -22.297 -10.453 1.00 59.25 100 GLY A N 1
ATOM 770 C CA . GLY A 1 100 ? -23.225 -21.651 -11.723 1.00 59.25 100 GLY A CA 1
ATOM 771 C C . GLY A 1 100 ? -24.709 -21.294 -11.872 1.00 59.25 100 GLY A C 1
ATOM 772 O O . GLY A 1 100 ? -25.201 -21.214 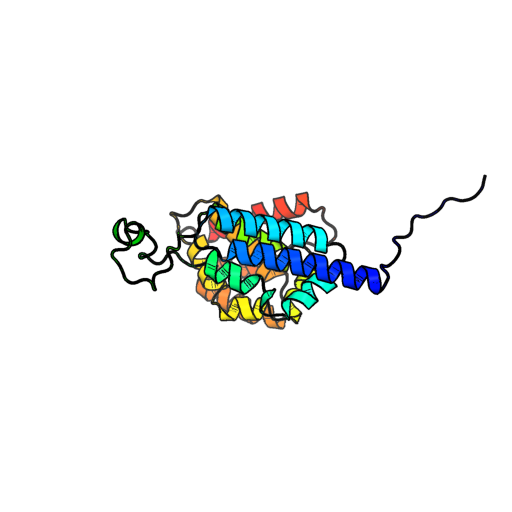-12.994 1.00 59.25 100 GLY A O 1
ATOM 773 N N . MET A 1 101 ? -25.425 -21.100 -10.760 1.00 59.69 101 MET A N 1
ATOM 774 C CA . MET A 1 101 ? -26.874 -20.844 -10.744 1.00 59.69 101 MET A CA 1
ATOM 775 C C . MET A 1 101 ? -27.250 -19.348 -10.769 1.00 59.69 101 MET A C 1
ATOM 777 O O . MET A 1 101 ? -28.433 -19.029 -10.776 1.00 59.69 101 MET A O 1
ATOM 781 N N . GLU A 1 102 ? -26.267 -18.442 -10.810 1.00 49.62 102 GLU A N 1
ATOM 782 C CA . GLU A 1 102 ? -26.430 -16.977 -10.878 1.00 49.62 102 GLU A CA 1
ATOM 783 C C . GLU A 1 102 ? -25.723 -16.409 -12.130 1.00 49.62 102 GLU A C 1
ATOM 785 O O . GLU A 1 102 ? -24.801 -17.048 -12.652 1.00 49.62 102 GLU A O 1
ATOM 790 N N . PRO A 1 103 ? -26.132 -15.237 -12.660 1.00 47.00 103 PRO A N 1
ATOM 791 C CA . PRO A 1 103 ? -25.704 -14.773 -13.972 1.00 47.00 103 PRO A CA 1
ATOM 792 C C . PRO A 1 103 ? -24.185 -14.557 -14.031 1.00 47.00 103 PRO A C 1
ATOM 794 O O . PRO A 1 103 ? -23.568 -13.997 -13.125 1.00 47.00 103 PRO A O 1
ATOM 797 N N . ALA A 1 104 ? -23.595 -14.953 -15.164 1.00 47.12 104 ALA A N 1
ATOM 798 C CA . ALA A 1 104 ? -22.158 -15.020 -15.466 1.00 47.12 104 ALA A CA 1
ATOM 799 C C . ALA A 1 104 ? -21.339 -13.710 -15.303 1.00 47.12 104 ALA A C 1
ATOM 801 O O . ALA A 1 104 ? -20.144 -13.684 -15.602 1.00 47.12 104 ALA A O 1
ATOM 802 N N . ALA A 1 105 ? -21.954 -12.616 -14.847 1.00 44.06 105 ALA A N 1
ATOM 803 C CA . ALA A 1 105 ? -21.318 -11.318 -14.626 1.00 44.06 105 ALA A CA 1
ATOM 804 C C . ALA A 1 105 ? -20.700 -11.162 -13.222 1.00 44.06 105 ALA A C 1
ATOM 806 O O . ALA A 1 105 ? -19.806 -10.330 -13.038 1.00 44.06 105 ALA A O 1
ATOM 807 N N . ALA A 1 106 ? -21.111 -11.969 -12.239 1.00 48.78 106 ALA A N 1
ATOM 808 C CA . ALA A 1 106 ? -20.484 -11.989 -10.922 1.00 48.78 106 ALA A CA 1
ATOM 809 C C . ALA A 1 106 ? -19.185 -12.806 -10.991 1.00 48.78 106 ALA A C 1
ATOM 811 O O . ALA A 1 106 ? -19.168 -14.013 -10.761 1.00 48.78 106 ALA A O 1
ATOM 812 N N . ARG A 1 107 ? -18.069 -12.156 -11.350 1.00 55.75 107 ARG A N 1
ATOM 813 C CA . ARG A 1 107 ? -16.739 -12.769 -11.212 1.00 55.75 107 ARG A CA 1
ATOM 814 C C . ARG A 1 107 ? -16.592 -13.241 -9.765 1.00 55.75 107 ARG A C 1
ATOM 816 O O . ARG A 1 107 ? -16.509 -12.396 -8.879 1.00 55.75 107 ARG A O 1
ATOM 823 N N . LEU A 1 108 ? -16.541 -14.557 -9.551 1.00 56.34 108 LEU A N 1
ATOM 824 C CA . LEU A 1 108 ? -16.206 -15.182 -8.271 1.00 56.34 108 LEU A CA 1
ATOM 825 C C . LEU A 1 108 ? -14.933 -14.523 -7.727 1.00 56.34 108 LEU A C 1
ATOM 827 O O . LEU A 1 108 ? -13.834 -14.731 -8.250 1.00 56.34 108 LEU A O 1
ATOM 831 N N . ARG A 1 109 ? -15.090 -13.648 -6.735 1.00 61.91 109 ARG A N 1
ATOM 832 C CA . ARG A 1 109 ? -13.997 -12.840 -6.199 1.00 61.91 109 ARG A CA 1
ATOM 833 C C . ARG A 1 109 ? -14.005 -13.018 -4.699 1.00 61.91 109 ARG A C 1
ATOM 835 O O . ARG A 1 109 ? -14.811 -12.421 -3.994 1.00 61.91 109 ARG A O 1
ATOM 842 N N . ASN A 1 110 ? -13.086 -13.853 -4.229 1.00 67.00 110 ASN A N 1
ATOM 843 C CA . ASN A 1 110 ? -12.896 -14.031 -2.799 1.00 67.00 110 ASN A CA 1
ATOM 844 C C . ASN A 1 110 ? -12.460 -12.691 -2.189 1.00 67.00 110 ASN A C 1
ATOM 846 O O . ASN A 1 110 ? -11.635 -12.002 -2.811 1.00 67.00 110 ASN A O 1
ATOM 850 N N . PRO A 1 111 ? -12.948 -12.338 -0.988 1.00 74.19 111 PRO A N 1
ATOM 851 C CA . PRO A 1 111 ? -12.489 -11.155 -0.282 1.00 74.19 111 PRO A CA 1
ATOM 852 C C . PRO A 1 111 ? -10.979 -11.257 -0.054 1.00 74.19 111 PRO A C 1
ATOM 854 O O . PRO A 1 111 ? -10.415 -12.354 -0.005 1.00 74.19 111 PRO A O 1
ATOM 857 N N . ALA A 1 112 ? -10.311 -10.109 0.037 1.00 79.44 112 ALA A N 1
ATOM 858 C CA . ALA A 1 112 ? -8.886 -10.085 0.324 1.00 79.44 112 ALA A CA 1
ATOM 859 C C . ALA A 1 112 ? -8.637 -10.640 1.732 1.00 79.44 112 ALA A C 1
ATOM 861 O O . ALA A 1 112 ? -9.246 -10.184 2.703 1.00 79.44 112 ALA A O 1
ATOM 862 N N . THR A 1 113 ? -7.751 -11.629 1.828 1.00 83.81 113 THR A N 1
ATOM 863 C CA . THR A 1 113 ? -7.278 -12.138 3.119 1.00 83.81 113 THR A CA 1
ATOM 864 C C . THR A 1 113 ? -6.337 -11.135 3.782 1.00 83.81 113 THR A C 1
ATOM 866 O O . THR A 1 113 ? -5.704 -10.319 3.111 1.00 83.81 113 THR A O 1
ATOM 869 N N . ASP A 1 114 ? -6.169 -11.227 5.096 1.00 81.25 114 ASP A N 1
ATOM 870 C CA . ASP A 1 114 ? -5.264 -10.350 5.852 1.00 81.25 114 ASP A CA 1
ATOM 871 C C . ASP A 1 114 ? -3.810 -10.432 5.354 1.00 81.25 114 ASP A C 1
ATOM 873 O O . ASP A 1 114 ? -3.109 -9.426 5.246 1.00 81.25 114 ASP A O 1
ATOM 877 N N . SER A 1 115 ? -3.380 -11.620 4.914 1.00 81.50 115 SER A N 1
ATOM 878 C CA . SER A 1 115 ? -2.082 -11.812 4.256 1.00 81.50 115 SER A CA 1
ATOM 879 C C . SER A 1 115 ? -1.953 -11.039 2.936 1.00 81.50 115 SER A C 1
ATOM 881 O O . SER A 1 115 ? -0.873 -10.536 2.621 1.00 81.50 115 SER A O 1
ATOM 883 N N . GLU A 1 116 ? -3.031 -10.938 2.151 1.00 84.31 116 GLU A N 1
ATOM 884 C CA . GLU A 1 116 ? -3.050 -10.127 0.928 1.00 84.31 116 GLU A CA 1
ATOM 885 C C . GLU A 1 116 ? -2.975 -8.639 1.257 1.00 84.31 116 GLU A C 1
ATOM 887 O O . GLU A 1 116 ? -2.214 -7.922 0.611 1.00 84.31 116 GLU A O 1
ATOM 892 N N . VAL A 1 117 ? -3.696 -8.186 2.285 1.00 81.81 117 VAL A N 1
ATOM 893 C CA . VAL A 1 117 ? -3.656 -6.791 2.742 1.00 81.81 117 VAL A CA 1
ATOM 894 C C . VAL A 1 117 ? -2.238 -6.420 3.179 1.00 81.81 117 VAL A C 1
ATOM 896 O O . VAL A 1 117 ? -1.676 -5.456 2.664 1.00 81.81 117 VAL A O 1
ATOM 899 N N . VAL A 1 118 ? -1.605 -7.219 4.043 1.00 79.00 118 VAL A N 1
ATOM 900 C CA . VAL A 1 118 ? -0.230 -6.974 4.517 1.00 79.00 118 VAL A CA 1
ATOM 901 C C . VAL A 1 118 ? 0.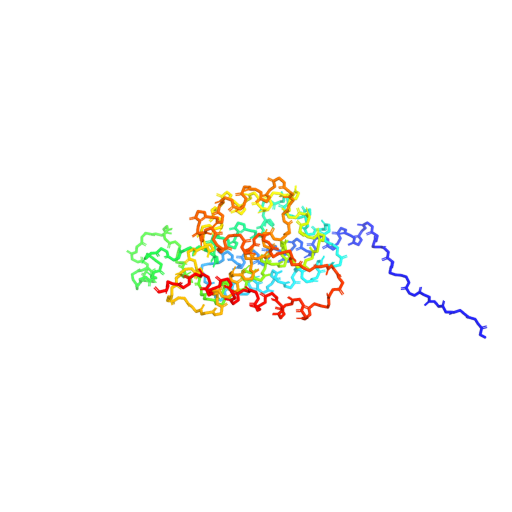762 -6.924 3.358 1.00 79.00 118 VAL A C 1
ATOM 903 O O . VAL A 1 118 ? 1.603 -6.026 3.297 1.00 79.00 118 VAL A O 1
ATOM 906 N N . LEU A 1 119 ? 0.678 -7.865 2.415 1.00 79.19 119 LEU A N 1
ATOM 907 C CA . LEU A 1 119 ? 1.573 -7.866 1.260 1.00 79.19 119 LEU A CA 1
ATOM 908 C C . LEU A 1 119 ? 1.313 -6.674 0.337 1.00 79.19 119 LEU A C 1
ATOM 910 O O . LEU A 1 119 ? 2.275 -6.073 -0.125 1.00 79.19 119 LEU A O 1
ATOM 914 N N . ALA A 1 120 ? 0.058 -6.291 0.103 1.00 83.88 120 ALA A N 1
ATOM 915 C CA . ALA A 1 120 ? -0.285 -5.113 -0.689 1.00 83.88 120 ALA A CA 1
ATOM 916 C C . ALA A 1 120 ? 0.227 -3.820 -0.042 1.00 83.88 120 ALA A C 1
ATOM 918 O O . ALA A 1 120 ? 0.787 -2.977 -0.738 1.00 83.88 120 ALA A O 1
ATOM 919 N N . LEU A 1 121 ? 0.127 -3.688 1.282 1.00 77.81 121 LEU A N 1
ATOM 920 C CA . LEU A 1 121 ? 0.701 -2.557 2.012 1.00 77.81 121 LEU A CA 1
ATOM 921 C C . LEU A 1 121 ? 2.222 -2.537 1.913 1.00 77.81 121 LEU A C 1
ATOM 923 O O . LEU A 1 121 ? 2.785 -1.474 1.689 1.00 77.81 121 LEU A O 1
ATOM 927 N N . ARG A 1 122 ? 2.895 -3.691 1.987 1.00 74.19 122 ARG A N 1
ATOM 928 C CA . ARG A 1 122 ? 4.347 -3.762 1.756 1.00 74.19 122 ARG A CA 1
ATOM 929 C C . ARG A 1 122 ? 4.724 -3.405 0.321 1.00 74.19 122 ARG A C 1
ATOM 931 O O . ARG A 1 122 ? 5.730 -2.735 0.117 1.00 74.19 122 ARG A O 1
ATOM 938 N N . VAL A 1 123 ? 3.936 -3.828 -0.674 1.00 78.31 123 VAL A N 1
ATOM 939 C CA . VAL A 1 123 ? 4.130 -3.410 -2.073 1.00 78.31 123 VAL A CA 1
ATOM 940 C C . VAL A 1 123 ? 3.983 -1.893 -2.161 1.00 78.31 123 VAL A C 1
ATOM 942 O O . VAL A 1 123 ? 4.863 -1.252 -2.715 1.00 78.31 123 VAL A O 1
ATOM 945 N N . LEU A 1 124 ? 2.946 -1.299 -1.559 1.00 75.25 124 LEU A N 1
ATOM 946 C CA . LEU A 1 124 ? 2.770 0.156 -1.515 1.00 75.25 124 LEU A CA 1
ATOM 947 C C . LEU A 1 124 ? 3.916 0.863 -0.782 1.00 75.25 124 LEU A 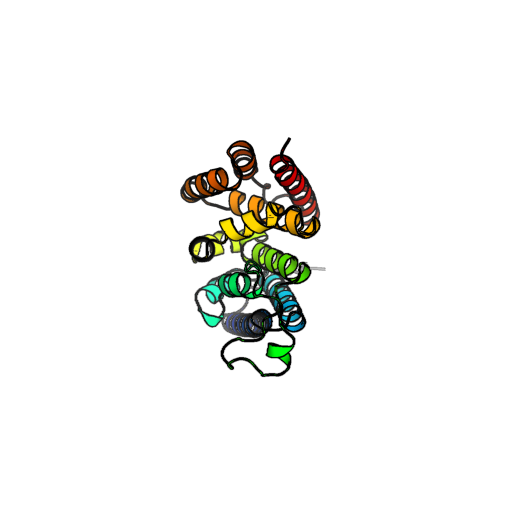C 1
ATOM 949 O O . LEU A 1 124 ? 4.412 1.868 -1.275 1.00 75.25 124 LEU A O 1
ATOM 953 N N . GLN A 1 125 ? 4.377 0.342 0.356 1.00 68.25 125 GLN A N 1
ATOM 954 C CA . GLN A 1 125 ? 5.537 0.870 1.076 1.00 68.25 125 GLN A CA 1
ATOM 955 C C . GLN A 1 125 ? 6.801 0.807 0.199 1.00 68.25 125 GLN A C 1
ATOM 957 O O . GLN A 1 125 ? 7.542 1.783 0.123 1.00 68.25 125 GLN A O 1
ATOM 962 N N . GLY A 1 126 ? 7.023 -0.287 -0.534 1.00 63.72 126 GLY A N 1
ATOM 963 C CA . GLY A 1 126 ? 8.124 -0.417 -1.493 1.00 63.72 126 GLY A CA 1
ATOM 964 C C . GLY A 1 126 ? 7.988 0.503 -2.714 1.00 63.72 126 GLY A C 1
ATOM 965 O O . GLY A 1 126 ? 8.968 1.101 -3.142 1.00 63.72 126 GLY A O 1
ATOM 966 N N . CYS A 1 127 ? 6.774 0.673 -3.246 1.00 62.12 127 CYS A N 1
ATOM 967 C CA . CYS A 1 127 ? 6.485 1.566 -4.369 1.00 62.12 127 CYS A CA 1
ATOM 968 C C . CYS A 1 127 ? 6.595 3.049 -3.995 1.00 62.12 127 CYS A C 1
ATOM 970 O O . CYS A 1 127 ? 6.990 3.857 -4.835 1.00 62.12 127 CYS A O 1
ATOM 972 N N . CYS A 1 128 ? 6.191 3.417 -2.778 1.00 55.06 128 CYS A N 1
ATOM 973 C CA . CYS A 1 128 ? 5.914 4.804 -2.417 1.00 55.06 128 CYS A CA 1
ATOM 974 C C . CYS A 1 128 ? 6.804 5.359 -1.295 1.00 55.06 128 CYS A C 1
ATOM 976 O O . CYS A 1 128 ? 6.847 6.577 -1.162 1.00 55.06 128 CYS A O 1
ATOM 978 N N . LEU A 1 129 ? 7.469 4.535 -0.469 1.00 53.00 129 LEU A N 1
ATOM 979 C CA . LEU A 1 129 ? 7.906 4.984 0.865 1.00 53.00 129 LEU A CA 1
ATOM 980 C C . LEU A 1 129 ? 9.278 4.494 1.367 1.00 53.00 129 LEU A C 1
ATOM 982 O O . LEU A 1 129 ? 9.881 5.195 2.174 1.00 53.00 129 LEU A O 1
ATOM 986 N N . LEU A 1 130 ? 9.794 3.341 0.931 1.00 49.59 130 LEU A N 1
ATOM 987 C CA . LEU A 1 130 ? 11.036 2.774 1.492 1.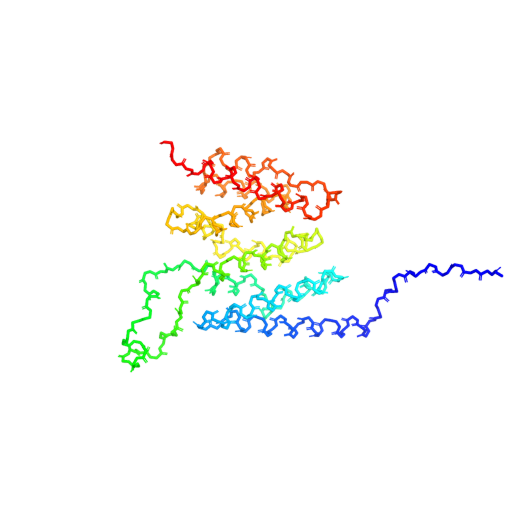00 49.59 130 LEU A CA 1
ATOM 988 C C . LEU A 1 130 ? 12.316 3.219 0.772 1.00 49.59 130 LEU A C 1
ATOM 990 O O . LEU A 1 130 ? 13.390 3.195 1.376 1.00 49.59 130 LEU A O 1
ATOM 994 N N . CYS A 1 131 ? 12.205 3.701 -0.469 1.00 51.91 131 CYS A N 1
ATOM 995 C CA . CYS A 1 131 ? 13.327 4.284 -1.195 1.00 51.91 131 CYS A CA 1
ATOM 996 C C . CYS A 1 131 ? 13.090 5.788 -1.446 1.00 51.91 131 CYS A C 1
ATOM 998 O O . CYS A 1 131 ? 12.127 6.137 -2.138 1.00 51.91 131 CYS A O 1
ATOM 1000 N N . PRO A 1 132 ? 13.942 6.699 -0.929 1.00 49.66 132 PRO A N 1
ATOM 1001 C CA . PRO A 1 132 ? 13.769 8.149 -1.082 1.00 49.66 132 PRO A CA 1
ATOM 1002 C C . PRO A 1 132 ? 13.610 8.610 -2.542 1.00 49.66 132 PRO A C 1
ATOM 1004 O O . PRO A 1 132 ? 12.846 9.533 -2.828 1.00 49.66 132 PRO A O 1
ATOM 1007 N N . GLY A 1 133 ? 14.271 7.930 -3.489 1.00 47.34 133 GLY A N 1
ATOM 1008 C CA . GLY A 1 133 ? 14.115 8.198 -4.923 1.00 47.34 133 GLY A CA 1
ATOM 1009 C C . GLY A 1 133 ? 12.777 7.715 -5.504 1.00 47.34 133 GLY A C 1
ATOM 1010 O O . GLY A 1 133 ? 12.227 8.380 -6.383 1.00 47.34 133 GLY A O 1
ATOM 1011 N N . CYS A 1 134 ? 12.206 6.624 -4.980 1.00 47.09 134 CYS A N 1
ATOM 1012 C CA . CYS A 1 134 ? 10.851 6.165 -5.313 1.00 47.09 134 CYS A CA 1
ATOM 1013 C C . CYS A 1 134 ? 9.762 7.046 -4.688 1.00 47.09 134 CYS A C 1
ATOM 1015 O O . CYS A 1 134 ? 8.743 7.273 -5.331 1.00 47.09 134 CYS A O 1
ATOM 1017 N N . ALA A 1 135 ? 9.978 7.605 -3.494 1.00 48.59 135 ALA A N 1
ATOM 1018 C CA . ALA A 1 135 ? 9.027 8.509 -2.842 1.00 48.59 135 ALA A CA 1
ATOM 1019 C C . ALA A 1 135 ? 8.861 9.834 -3.615 1.00 48.59 135 ALA A C 1
ATOM 1021 O O . ALA A 1 135 ? 7.743 10.235 -3.948 1.00 48.59 135 ALA A O 1
ATOM 1022 N N . ALA A 1 136 ? 9.972 10.467 -4.013 1.00 45.97 136 ALA A N 1
ATOM 1023 C CA . ALA A 1 136 ? 9.949 11.674 -4.850 1.00 45.97 136 ALA A CA 1
ATOM 1024 C C . ALA A 1 136 ? 9.338 11.415 -6.244 1.00 45.97 136 ALA A C 1
ATOM 1026 O O . ALA A 1 136 ? 8.665 12.272 -6.822 1.00 45.97 136 ALA A O 1
ATOM 1027 N N . ALA A 1 137 ? 9.546 10.213 -6.782 1.00 42.16 137 ALA A N 1
ATOM 1028 C CA . ALA A 1 137 ? 8.978 9.746 -8.039 1.00 42.16 137 ALA A CA 1
ATOM 1029 C C . ALA A 1 137 ? 7.466 9.466 -7.954 1.00 42.16 137 ALA A C 1
ATOM 1031 O O . ALA A 1 137 ? 6.715 9.941 -8.801 1.00 42.16 137 ALA A O 1
ATOM 1032 N N . ALA A 1 138 ? 7.003 8.758 -6.923 1.00 45.31 138 ALA A N 1
ATOM 1033 C CA . ALA A 1 138 ? 5.586 8.485 -6.680 1.00 45.31 138 ALA A CA 1
ATOM 1034 C C . ALA A 1 138 ? 4.778 9.784 -6.520 1.00 45.31 138 ALA A C 1
ATOM 1036 O O . ALA A 1 138 ? 3.642 9.877 -6.991 1.00 45.31 138 ALA A O 1
ATOM 1037 N N . HIS A 1 139 ? 5.395 10.809 -5.925 1.00 46.16 139 HIS A N 1
ATOM 1038 C CA . HIS A 1 139 ? 4.835 12.151 -5.821 1.00 46.16 139 HIS A CA 1
ATOM 1039 C C . HIS A 1 139 ? 4.784 12.884 -7.176 1.00 46.16 139 HIS A C 1
ATOM 1041 O O . HIS A 1 139 ? 3.773 13.492 -7.515 1.00 46.16 139 HIS A O 1
ATOM 1047 N N . ARG A 1 140 ? 5.847 12.789 -7.989 1.00 39.59 140 ARG A N 1
ATOM 1048 C CA . ARG A 1 140 ? 5.955 13.458 -9.302 1.00 39.59 140 ARG A CA 1
ATOM 1049 C C . ARG A 1 140 ? 5.101 12.821 -10.408 1.00 39.59 140 ARG A C 1
ATOM 1051 O O . ARG A 1 140 ? 4.729 13.518 -11.346 1.00 39.59 140 ARG A O 1
ATOM 1058 N N . TYR A 1 141 ? 4.800 11.525 -10.317 1.00 40.22 141 TYR A N 1
ATOM 1059 C CA . TYR A 1 141 ? 4.089 10.754 -11.350 1.00 40.22 141 TYR A CA 1
ATOM 1060 C C . TYR A 1 141 ? 2.648 10.392 -10.959 1.00 40.22 141 TYR A C 1
ATOM 1062 O O . TYR A 1 141 ? 2.097 9.424 -11.470 1.00 40.22 141 TYR A O 1
ATOM 1070 N N . ASN A 1 142 ? 2.016 11.170 -10.074 1.00 49.09 142 ASN A N 1
ATOM 1071 C CA . ASN A 1 142 ? 0.598 11.037 -9.722 1.00 49.09 142 ASN A CA 1
ATOM 1072 C C . ASN A 1 142 ? 0.179 9.713 -9.054 1.00 49.09 142 ASN A C 1
ATOM 1074 O O . ASN A 1 142 ? -1.006 9.539 -8.815 1.00 49.09 142 ASN A O 1
ATOM 1078 N N . ALA A 1 143 ? 1.083 8.826 -8.626 1.00 49.81 143 ALA A N 1
ATOM 1079 C CA . ALA A 1 143 ? 0.682 7.633 -7.863 1.00 49.81 143 ALA A CA 1
ATOM 1080 C C . ALA A 1 143 ? -0.033 8.006 -6.544 1.00 49.81 143 ALA A C 1
ATOM 1082 O O . ALA A 1 143 ? -0.983 7.348 -6.124 1.00 49.81 143 ALA A O 1
ATOM 1083 N N . VAL A 1 144 ? 0.379 9.119 -5.924 1.00 52.44 144 VAL A N 1
ATOM 1084 C CA . VAL A 1 144 ? -0.299 9.728 -4.764 1.00 52.44 144 VAL A CA 1
ATOM 1085 C C . VAL A 1 144 ? -1.643 10.368 -5.156 1.00 52.44 144 VAL A C 1
ATOM 1087 O O . VAL A 1 144 ? -2.590 10.352 -4.371 1.00 52.44 144 VAL A O 1
ATOM 1090 N N . LYS A 1 145 ? -1.758 10.899 -6.382 1.00 53.69 145 LYS A N 1
ATOM 1091 C CA . LYS A 1 145 ? -3.017 11.426 -6.932 1.00 53.69 145 LYS A CA 1
ATOM 1092 C C . LYS A 1 145 ? -4.010 10.288 -7.169 1.00 53.69 145 LYS A C 1
ATOM 1094 O O . LYS A 1 145 ? -5.131 10.393 -6.698 1.00 53.69 145 LYS A O 1
ATOM 1099 N N . ASP A 1 146 ? -3.574 9.182 -7.766 1.00 57.19 146 ASP A N 1
ATOM 1100 C CA . ASP A 1 146 ? -4.380 7.978 -7.991 1.00 57.19 146 ASP A CA 1
ATOM 1101 C C . ASP A 1 146 ? -4.804 7.340 -6.654 1.00 57.19 146 ASP A C 1
ATOM 1103 O O . ASP A 1 146 ? -5.952 6.925 -6.496 1.00 57.19 146 ASP A O 1
ATOM 1107 N N . PHE A 1 147 ? -3.919 7.333 -5.646 1.00 65.06 147 PHE A N 1
ATOM 1108 C CA . PHE A 1 147 ? -4.265 6.940 -4.274 1.00 65.06 147 PHE A CA 1
ATOM 1109 C C . PHE A 1 147 ? -5.381 7.822 -3.694 1.00 65.06 147 PHE A C 1
ATOM 1111 O O . PHE A 1 147 ? -6.334 7.309 -3.102 1.00 65.06 147 PHE A O 1
ATOM 1118 N N . LYS A 1 148 ? -5.296 9.146 -3.879 1.00 64.56 148 LYS A N 1
ATOM 1119 C CA . LYS A 1 148 ? -6.323 10.093 -3.424 1.00 64.56 148 LYS A CA 1
ATOM 1120 C C . LYS A 1 148 ? -7.636 9.935 -4.201 1.00 64.56 148 LYS A C 1
ATOM 1122 O O . LYS A 1 148 ? -8.693 9.886 -3.580 1.00 64.56 148 LYS A O 1
ATOM 1127 N N . GLU A 1 149 ? -7.578 9.794 -5.524 1.00 63.28 149 GLU A N 1
ATOM 1128 C CA . GLU A 1 149 ? -8.741 9.597 -6.405 1.00 63.28 149 GLU A CA 1
ATOM 1129 C C . GLU A 1 149 ? -9.503 8.305 -6.083 1.00 63.28 149 GLU A C 1
ATOM 1131 O O . GLU A 1 149 ? -10.723 8.250 -6.207 1.00 63.28 149 GLU A O 1
ATOM 1136 N N . GLN A 1 150 ? -8.810 7.275 -5.596 1.00 62.47 150 GLN A N 1
ATOM 1137 C CA . GLN A 1 150 ? -9.423 6.005 -5.202 1.00 62.47 150 GLN A CA 1
ATOM 1138 C C . GLN A 1 150 ? -9.882 5.959 -3.741 1.00 62.47 150 GLN A C 1
ATOM 1140 O O . GLN A 1 150 ? -10.165 4.864 -3.231 1.00 62.47 150 GLN A O 1
ATOM 1145 N N . PHE A 1 151 ? -9.944 7.116 -3.071 1.00 69.81 151 PHE A N 1
ATOM 1146 C CA . PHE A 1 151 ? -10.255 7.242 -1.645 1.00 69.81 151 PHE A CA 1
ATOM 1147 C C . PHE A 1 151 ? -9.381 6.312 -0.790 1.00 69.81 151 PHE A C 1
ATOM 1149 O O . PHE A 1 151 ? -9.848 5.682 0.161 1.00 69.81 151 PHE A O 1
ATOM 1156 N N . GLY A 1 152 ? -8.104 6.176 -1.164 1.00 73.88 152 GLY A N 1
ATOM 1157 C CA . GLY A 1 152 ? -7.176 5.237 -0.544 1.00 73.88 152 GLY A CA 1
ATOM 1158 C C . GLY A 1 152 ? -7.025 5.484 0.952 1.00 73.88 152 GLY A C 1
ATOM 1159 O O . GLY A 1 152 ? -7.060 4.536 1.732 1.00 73.88 152 GLY A O 1
ATOM 1160 N N . LEU A 1 153 ? -6.980 6.756 1.364 1.00 77.56 153 LEU A N 1
ATOM 1161 C CA . LEU A 1 153 ? -6.901 7.142 2.774 1.00 77.56 153 LEU A CA 1
ATOM 1162 C C . LEU A 1 153 ? -8.125 6.659 3.571 1.00 77.56 153 LEU A C 1
ATOM 1164 O O . LEU A 1 153 ? -7.963 6.119 4.660 1.00 77.56 153 LEU A O 1
ATOM 1168 N N . ASN A 1 154 ? -9.336 6.787 3.017 1.00 82.12 154 ASN A N 1
ATOM 1169 C CA . ASN A 1 154 ? -10.566 6.304 3.650 1.00 82.12 154 ASN A CA 1
ATOM 1170 C C . ASN A 1 154 ? -10.562 4.779 3.798 1.00 82.12 154 ASN A C 1
ATOM 1172 O O . ASN A 1 154 ? -10.953 4.267 4.839 1.00 82.12 154 ASN A O 1
ATOM 1176 N N . LYS A 1 155 ? -10.086 4.049 2.783 1.00 80.06 155 LYS A N 1
ATOM 1177 C CA . LYS A 1 155 ? -9.994 2.581 2.839 1.00 80.06 155 LYS A CA 1
ATOM 1178 C C . LYS A 1 155 ? -9.010 2.111 3.908 1.00 80.06 155 LYS A C 1
ATOM 1180 O O . LYS A 1 155 ? -9.310 1.170 4.631 1.00 80.06 155 LYS A O 1
ATOM 1185 N N . ILE A 1 156 ? -7.860 2.774 4.030 1.00 82.12 156 ILE A N 1
ATOM 1186 C CA . ILE A 1 156 ? -6.901 2.488 5.104 1.00 82.12 156 ILE A CA 1
ATOM 1187 C C . ILE A 1 156 ? -7.504 2.845 6.465 1.00 82.12 156 ILE A C 1
ATOM 1189 O O . ILE A 1 156 ? -7.410 2.046 7.390 1.00 82.12 156 ILE A O 1
ATOM 1193 N N . ALA A 1 157 ? -8.181 3.990 6.583 1.00 84.50 157 ALA A N 1
ATOM 1194 C CA . ALA A 1 157 ? -8.855 4.382 7.817 1.00 84.50 157 ALA A CA 1
ATOM 1195 C C . ALA A 1 157 ? -9.911 3.361 8.260 1.00 84.50 157 ALA A C 1
ATOM 1197 O O . ALA A 1 157 ? -9.958 3.023 9.439 1.00 84.50 157 ALA A O 1
ATOM 1198 N N . ASP A 1 158 ? -10.702 2.831 7.325 1.00 84.25 158 ASP A N 1
ATOM 1199 C CA . ASP A 1 158 ? -11.675 1.772 7.596 1.00 84.25 158 ASP A CA 1
ATOM 1200 C C . ASP A 1 158 ? -11.004 0.505 8.150 1.00 84.25 158 ASP A C 1
ATOM 1202 O O . ASP A 1 158 ? -11.527 -0.088 9.087 1.00 84.25 158 ASP A O 1
ATOM 1206 N N . ILE A 1 159 ? -9.847 0.101 7.609 1.00 82.75 159 ILE A N 1
ATOM 1207 C CA . ILE A 1 159 ? -9.114 -1.087 8.081 1.00 82.75 159 ILE A CA 1
ATOM 1208 C C . ILE A 1 159 ? -8.538 -0.856 9.480 1.00 82.75 159 ILE A C 1
ATOM 1210 O O . ILE A 1 159 ? -8.655 -1.720 10.341 1.00 82.75 159 ILE A O 1
ATOM 1214 N N . VAL A 1 160 ? -7.917 0.300 9.720 1.00 85.44 160 VAL A N 1
ATOM 1215 C CA . VAL A 1 160 ? -7.240 0.581 10.996 1.00 85.44 160 VAL A CA 1
ATOM 1216 C C . VAL A 1 160 ? -8.234 0.700 12.152 1.00 85.44 160 VAL A C 1
ATOM 1218 O O . VAL A 1 160 ? -7.956 0.256 13.271 1.00 85.44 160 VAL A O 1
ATOM 1221 N N . LYS A 1 161 ? -9.399 1.292 11.878 1.00 85.75 161 LYS A N 1
ATOM 1222 C CA . LYS A 1 161 ? -10.457 1.507 12.866 1.00 85.75 161 LYS A CA 1
ATOM 1223 C C . LYS A 1 161 ? -11.305 0.276 13.152 1.00 85.75 161 LYS A C 1
ATOM 1225 O O . LYS A 1 161 ? -12.054 0.311 14.120 1.00 85.75 161 LYS A O 1
ATOM 1230 N N . ASP A 1 162 ? -11.245 -0.760 12.321 1.00 83.50 162 ASP A N 1
ATOM 1231 C CA . ASP A 1 162 ? -12.034 -1.973 12.525 1.00 83.50 162 ASP A CA 1
ATOM 1232 C C . ASP A 1 162 ? -11.429 -2.797 13.676 1.00 83.50 162 ASP A C 1
ATOM 1234 O O . ASP A 1 162 ? -10.348 -3.365 13.507 1.00 83.50 162 ASP A O 1
ATOM 1238 N N . PRO A 1 163 ? -12.088 -2.882 14.849 1.00 80.31 163 PRO A N 1
ATOM 1239 C CA . PRO A 1 163 ? -11.554 -3.618 15.992 1.00 80.31 163 PRO A CA 1
ATOM 1240 C C . PRO A 1 163 ? -11.580 -5.136 15.776 1.00 80.31 163 PRO A C 1
ATOM 1242 O O . PRO A 1 163 ? -10.940 -5.861 16.526 1.00 80.31 163 PRO A O 1
ATOM 1245 N N . ASN A 1 164 ? -12.315 -5.625 14.769 1.00 80.31 164 ASN A N 1
ATOM 1246 C CA . ASN A 1 164 ? -12.399 -7.051 14.455 1.00 80.31 164 ASN A CA 1
ATOM 1247 C C . ASN A 1 164 ? -11.319 -7.499 13.461 1.00 80.31 164 ASN A C 1
ATOM 1249 O O . ASN A 1 164 ? -11.270 -8.675 13.097 1.00 80.31 164 ASN A O 1
ATOM 1253 N N . ARG A 1 165 ? -10.488 -6.573 12.969 1.00 81.06 165 ARG A N 1
ATOM 1254 C CA . ARG A 1 165 ? -9.357 -6.894 12.098 1.00 81.06 165 ARG A CA 1
ATOM 1255 C C . ARG A 1 165 ? -8.155 -7.326 12.914 1.00 81.06 165 ARG A C 1
ATOM 1257 O O . ARG A 1 165 ? -7.918 -6.821 14.003 1.00 81.06 165 ARG A O 1
ATOM 1264 N N . ASP A 1 166 ? -7.370 -8.216 12.320 1.00 81.94 166 ASP A N 1
ATOM 1265 C CA . ASP A 1 166 ? -6.099 -8.666 12.868 1.00 81.94 166 ASP A CA 1
ATOM 1266 C C . ASP A 1 166 ? -5.175 -7.473 13.197 1.00 81.94 166 ASP A C 1
ATOM 1268 O O . ASP A 1 166 ? -4.959 -6.574 12.372 1.00 81.94 166 ASP A O 1
ATOM 1272 N N . ASP A 1 167 ? -4.631 -7.460 14.416 1.00 83.81 167 ASP A N 1
ATOM 1273 C CA . ASP A 1 167 ? -3.812 -6.354 14.919 1.00 83.81 167 ASP A CA 1
ATOM 1274 C C . ASP A 1 167 ? -2.541 -6.144 14.089 1.00 83.81 167 ASP A C 1
ATOM 1276 O O . ASP A 1 167 ? -2.100 -5.007 13.912 1.00 83.81 167 ASP A O 1
ATOM 1280 N N . HIS A 1 168 ? -1.983 -7.201 13.488 1.00 82.44 168 HIS A N 1
ATOM 1281 C CA . HIS A 1 168 ? -0.844 -7.079 12.584 1.00 82.44 168 HIS A CA 1
ATOM 1282 C C . HIS A 1 168 ? -1.219 -6.311 11.312 1.00 82.44 168 HIS A C 1
ATOM 1284 O O . HIS A 1 168 ? -0.432 -5.497 10.822 1.00 82.44 168 HIS A O 1
ATOM 1290 N N . VAL A 1 169 ? -2.427 -6.521 10.779 1.00 81.44 169 VAL A N 1
ATOM 1291 C CA . VAL A 1 169 ? -2.936 -5.765 9.623 1.00 81.44 169 VAL A CA 1
ATOM 1292 C C . VAL A 1 169 ? -3.107 -4.294 9.982 1.00 81.44 169 VAL A C 1
ATOM 1294 O O . VAL A 1 169 ? -2.634 -3.422 9.248 1.00 81.44 169 VAL A O 1
ATOM 1297 N N . ARG A 1 170 ? -3.743 -4.016 11.125 1.00 84.50 170 ARG A N 1
ATOM 1298 C CA . ARG A 1 170 ? -3.971 -2.653 11.622 1.00 84.50 170 ARG A CA 1
ATOM 1299 C C . ARG A 1 170 ? -2.646 -1.924 11.848 1.00 84.50 170 ARG A C 1
ATOM 1301 O O . ARG A 1 170 ? -2.493 -0.794 11.387 1.00 84.50 170 ARG A O 1
ATOM 1308 N N . LEU A 1 171 ? -1.658 -2.601 12.434 1.00 84.44 171 LEU A N 1
ATOM 1309 C CA . LEU A 1 171 ? -0.303 -2.086 12.623 1.00 84.44 171 LEU A CA 1
ATOM 1310 C C . LEU A 1 171 ? 0.363 -1.737 11.287 1.00 84.44 171 LEU A C 1
ATOM 1312 O O . LEU A 1 171 ? 0.861 -0.626 11.119 1.00 84.44 171 LEU A O 1
ATOM 1316 N N . LYS A 1 172 ? 0.321 -2.632 10.291 1.00 79.25 172 LYS A N 1
ATOM 1317 C CA . LYS A 1 172 ? 0.893 -2.358 8.959 1.00 79.25 172 LYS A CA 1
ATOM 1318 C C . LYS A 1 172 ? 0.201 -1.214 8.226 1.00 79.25 172 LYS A C 1
ATOM 1320 O O . LYS A 1 172 ? 0.864 -0.464 7.506 1.00 79.25 172 LYS A O 1
ATOM 1325 N N . CYS A 1 173 ? -1.100 -1.035 8.421 1.00 81.50 173 CYS A N 1
ATOM 1326 C CA . CYS A 1 173 ? -1.800 0.142 7.924 1.00 81.50 173 CYS A CA 1
ATOM 1327 C C . CYS A 1 173 ? -1.325 1.430 8.620 1.00 81.50 173 CYS A C 1
ATOM 1329 O O . CYS A 1 173 ? -1.101 2.429 7.938 1.00 81.50 173 CYS A O 1
ATOM 1331 N N . SER A 1 174 ? -1.112 1.409 9.937 1.00 84.19 174 SER A N 1
ATOM 1332 C CA . SER A 1 174 ? -0.575 2.548 10.694 1.00 84.19 174 SER A CA 1
ATOM 1333 C C . SER A 1 174 ? 0.855 2.911 10.278 1.00 84.19 174 SER A C 1
ATOM 1335 O O . SER A 1 174 ? 1.146 4.084 10.044 1.00 84.19 174 SER A O 1
ATOM 1337 N N . GLU A 1 175 ? 1.727 1.919 10.068 1.00 79.12 175 GLU A N 1
ATOM 1338 C CA . GLU A 1 175 ? 3.070 2.128 9.505 1.00 79.12 175 GLU A CA 1
ATOM 1339 C C . GLU A 1 175 ? 2.999 2.830 8.139 1.00 79.12 175 GLU A C 1
ATOM 1341 O O . GLU A 1 175 ? 3.751 3.764 7.855 1.00 79.12 175 GLU A O 1
ATOM 1346 N N . PHE A 1 176 ? 2.072 2.398 7.278 1.00 78.38 176 PHE A N 1
ATOM 1347 C CA . PHE A 1 176 ? 1.853 3.025 5.978 1.00 78.38 176 PHE A CA 1
ATOM 1348 C C . PHE A 1 176 ? 1.383 4.485 6.105 1.00 78.38 176 PHE A C 1
ATOM 1350 O O . PHE A 1 176 ? 1.871 5.331 5.358 1.00 78.38 176 PHE A O 1
ATOM 1357 N N . LEU A 1 177 ? 0.486 4.806 7.046 1.00 78.81 177 LEU A N 1
ATOM 1358 C CA . LEU A 1 177 ? 0.004 6.178 7.270 1.00 78.81 177 LEU A CA 1
ATOM 1359 C C . LEU A 1 177 ? 1.125 7.132 7.699 1.00 78.81 177 LEU A C 1
ATOM 1361 O O . LEU A 1 177 ? 1.212 8.248 7.182 1.00 78.81 177 LEU A O 1
ATOM 1365 N N . LEU A 1 178 ? 1.995 6.687 8.608 1.00 77.62 178 LEU A N 1
ATOM 1366 C CA . LEU A 1 178 ? 3.141 7.475 9.067 1.00 77.62 178 LEU A CA 1
ATOM 1367 C C . LEU A 1 178 ? 4.093 7.791 7.912 1.00 77.62 178 LEU A C 1
ATOM 1369 O O . LEU A 1 178 ? 4.486 8.940 7.704 1.00 77.62 178 LEU A O 1
ATOM 1373 N N . LEU A 1 179 ? 4.402 6.780 7.105 1.00 72.31 179 LEU A N 1
ATOM 1374 C CA . LEU A 1 179 ? 5.235 6.943 5.923 1.00 72.31 179 LEU A CA 1
ATOM 1375 C C . LEU A 1 179 ? 4.573 7.858 4.870 1.00 72.31 179 LEU A C 1
ATOM 1377 O O . LEU A 1 179 ? 5.237 8.728 4.303 1.00 72.31 179 LEU A O 1
ATOM 1381 N N . TYR A 1 180 ? 3.268 7.697 4.627 1.00 73.25 180 TYR A N 1
ATOM 1382 C CA . TYR A 1 180 ? 2.490 8.506 3.680 1.00 73.25 180 TYR A CA 1
ATOM 1383 C C . TYR A 1 180 ? 2.520 10.001 4.031 1.00 73.25 180 TYR A C 1
ATOM 1385 O O . TYR A 1 180 ? 2.668 10.846 3.147 1.00 73.25 180 TYR A O 1
ATOM 1393 N N . SER A 1 181 ? 2.439 10.327 5.320 1.00 71.25 181 SER A N 1
ATOM 1394 C CA . SER A 1 181 ? 2.519 11.696 5.835 1.00 71.25 181 SER A CA 1
ATOM 1395 C C . SER A 1 181 ? 3.940 12.279 5.776 1.00 71.25 181 SER A C 1
ATOM 1397 O O . SER A 1 181 ? 4.138 13.409 5.312 1.00 71.25 181 SER A O 1
ATOM 1399 N N . GLY A 1 182 ? 4.948 11.499 6.185 1.00 63.84 182 GLY A N 1
ATOM 1400 C CA . GLY A 1 182 ? 6.337 11.956 6.300 1.00 63.84 182 GLY A CA 1
ATOM 1401 C C . GLY A 1 182 ? 6.980 12.377 4.972 1.00 63.84 182 GLY A C 1
ATOM 1402 O O . GLY A 1 182 ? 7.737 13.347 4.938 1.00 63.84 182 GLY A O 1
ATOM 1403 N N . ASN A 1 183 ? 6.630 11.707 3.869 1.00 57.44 183 ASN A N 1
ATOM 1404 C CA . ASN A 1 183 ? 7.272 11.882 2.557 1.00 57.44 183 ASN A CA 1
ATOM 1405 C C . ASN A 1 183 ? 6.605 12.916 1.626 1.00 57.44 183 ASN A C 1
ATOM 1407 O O . ASN A 1 183 ? 7.015 13.068 0.474 1.00 57.44 183 ASN A O 1
ATOM 1411 N N . CYS A 1 184 ? 5.578 13.633 2.085 1.00 55.06 184 CYS A N 1
ATOM 1412 C CA . CYS A 1 184 ? 4.866 14.605 1.255 1.00 55.06 184 CYS A CA 1
ATOM 1413 C C . CYS A 1 184 ? 5.508 16.005 1.292 1.00 55.06 184 CYS A C 1
ATOM 1415 O O . CYS A 1 184 ? 5.945 16.474 2.340 1.00 55.06 184 CYS A O 1
ATOM 1417 N N . GLY A 1 185 ? 5.552 16.709 0.153 1.00 55.12 185 GLY A N 1
ATOM 1418 C CA . GLY A 1 185 ? 6.021 18.103 0.083 1.00 55.12 185 GLY A CA 1
ATOM 1419 C C . GLY A 1 185 ? 5.126 19.081 0.866 1.00 55.12 185 GLY A C 1
ATOM 1420 O O . GLY A 1 185 ? 3.964 18.784 1.135 1.00 55.12 185 GLY A O 1
ATOM 1421 N N . ALA A 1 186 ? 5.642 20.267 1.213 1.00 54.53 186 ALA A N 1
ATOM 1422 C CA . ALA A 1 186 ? 4.991 21.217 2.134 1.00 54.53 186 ALA A CA 1
ATOM 1423 C C . ALA A 1 186 ? 3.546 21.618 1.756 1.00 54.53 186 ALA A C 1
ATOM 1425 O O . ALA A 1 186 ? 2.686 21.693 2.627 1.00 54.53 186 ALA A O 1
ATOM 1426 N N . THR A 1 187 ? 3.249 21.812 0.468 1.00 53.62 187 THR A N 1
ATOM 1427 C CA . THR A 1 187 ? 1.895 22.122 -0.040 1.00 53.62 187 THR A CA 1
ATOM 1428 C C . THR A 1 187 ? 0.951 20.921 -0.051 1.00 53.62 187 THR A C 1
ATOM 1430 O O . THR A 1 187 ? -0.264 21.085 -0.023 1.00 53.62 187 THR A O 1
ATOM 1433 N N . PHE A 1 188 ? 1.490 19.704 -0.094 1.00 55.81 188 PHE A N 1
ATOM 1434 C CA . PHE A 1 188 ? 0.706 18.471 -0.051 1.00 55.81 188 PHE A CA 1
ATOM 1435 C C . PHE A 1 188 ? 0.427 18.030 1.395 1.00 55.81 188 PHE A C 1
ATOM 1437 O O . PHE A 1 188 ? -0.599 17.400 1.657 1.00 55.81 188 PHE A O 1
ATOM 1444 N N . LYS A 1 189 ? 1.297 18.422 2.341 1.00 61.16 189 LYS A N 1
ATOM 1445 C CA . LYS A 1 189 ? 1.129 18.176 3.780 1.00 61.16 189 LYS A CA 1
ATOM 1446 C C . LYS A 1 189 ? -0.139 18.821 4.347 1.00 61.16 189 LYS A C 1
ATOM 1448 O O . LYS A 1 189 ? -0.821 18.159 5.116 1.00 61.16 189 LYS A O 1
ATOM 1453 N N . SER A 1 190 ? -0.508 20.040 3.941 1.00 63.69 190 SER A N 1
ATOM 1454 C CA . SER A 1 190 ? -1.720 20.707 4.456 1.00 63.69 190 SER A CA 1
ATOM 1455 C C . SER A 1 190 ? -3.009 19.969 4.077 1.00 63.69 190 SER A C 1
ATOM 1457 O O . SER A 1 190 ? -3.845 19.700 4.936 1.00 63.69 190 SER A O 1
ATOM 1459 N N . ASN A 1 191 ? -3.135 19.554 2.813 1.00 69.88 191 ASN A N 1
ATOM 1460 C CA . ASN A 1 191 ? -4.299 18.805 2.331 1.00 69.88 191 ASN A CA 1
ATOM 1461 C C . ASN A 1 191 ? -4.398 17.412 2.974 1.00 69.88 191 ASN A C 1
ATOM 1463 O O . ASN A 1 191 ? -5.483 16.977 3.349 1.00 69.88 191 ASN A O 1
ATOM 1467 N N . ILE A 1 192 ? -3.267 16.711 3.119 1.00 72.75 192 ILE A N 1
ATOM 1468 C CA . ILE A 1 192 ? -3.229 15.403 3.789 1.00 72.75 192 ILE A CA 1
ATOM 1469 C C . ILE A 1 192 ? -3.564 15.541 5.272 1.00 72.75 192 ILE A C 1
ATOM 1471 O O . ILE A 1 192 ? -4.300 14.716 5.805 1.00 72.75 192 ILE A O 1
ATOM 1475 N N . GLN A 1 193 ? -3.059 16.580 5.936 1.00 78.12 193 GLN A N 1
ATOM 1476 C CA . GLN A 1 193 ? -3.331 16.823 7.346 1.00 78.12 193 GLN A CA 1
ATOM 1477 C C . GLN A 1 193 ? -4.827 17.042 7.597 1.00 78.12 193 GLN A C 1
ATOM 1479 O O . GLN A 1 193 ? -5.358 16.489 8.556 1.00 78.12 193 GLN A O 1
ATOM 1484 N N . GLU A 1 194 ? -5.533 17.784 6.740 1.00 82.19 194 GLU A N 1
ATOM 1485 C CA . GLU A 1 194 ? -6.991 17.927 6.847 1.00 82.19 194 GLU A CA 1
ATOM 1486 C C . GLU A 1 194 ? -7.737 16.604 6.640 1.00 82.19 194 GLU A C 1
ATOM 1488 O O . GLU A 1 194 ? -8.644 16.281 7.414 1.00 82.19 194 GLU A O 1
ATOM 1493 N N . ASP A 1 195 ? -7.348 15.824 5.628 1.00 82.25 195 ASP A N 1
ATOM 1494 C CA . ASP A 1 195 ? -7.950 14.518 5.340 1.00 82.25 195 ASP A CA 1
ATOM 1495 C C . ASP A 1 195 ? -7.733 13.545 6.523 1.00 82.25 195 ASP A C 1
ATOM 1497 O O . ASP A 1 195 ? -8.667 12.870 6.967 1.00 82.25 195 ASP A O 1
ATOM 1501 N N . LEU A 1 196 ? -6.531 13.541 7.115 1.00 83.69 196 LEU A N 1
ATOM 1502 C CA . LEU A 1 196 ? -6.208 12.777 8.321 1.00 83.69 196 LEU A CA 1
ATOM 1503 C C . LEU A 1 196 ? -6.981 13.273 9.548 1.00 83.69 196 LEU A C 1
ATOM 1505 O O . LEU A 1 196 ? -7.458 12.444 10.314 1.00 83.69 196 LEU A O 1
ATOM 1509 N N . LYS A 1 197 ? -7.150 14.589 9.743 1.00 86.12 197 LYS A N 1
ATOM 1510 C CA . LYS A 1 197 ? -7.933 15.144 10.866 1.00 86.12 197 LYS A CA 1
ATOM 1511 C C . LYS A 1 197 ? -9.390 14.696 10.806 1.00 86.12 197 LYS A C 1
ATOM 1513 O O . LYS A 1 197 ? -9.944 14.301 11.828 1.00 86.12 197 LYS A O 1
ATOM 1518 N N . LYS A 1 198 ? -10.002 14.723 9.617 1.00 86.81 198 LYS A N 1
ATOM 1519 C CA . LYS A 1 198 ? -11.386 14.262 9.412 1.00 86.81 198 LYS A CA 1
ATOM 1520 C C . LYS A 1 198 ? -11.540 12.774 9.706 1.00 86.81 198 LYS A C 1
ATOM 1522 O O . LYS A 1 198 ? -12.563 12.361 10.242 1.00 86.81 198 LYS A O 1
ATOM 1527 N N . LEU A 1 199 ? -10.540 11.971 9.346 1.00 85.50 199 LEU A N 1
ATOM 1528 C CA . LEU A 1 199 ? -10.607 10.524 9.502 1.00 85.50 199 LEU A CA 1
ATOM 1529 C C . LEU A 1 199 ? -10.193 10.064 10.898 1.00 85.50 199 LEU A C 1
ATOM 1531 O O . LEU A 1 199 ? -10.908 9.267 11.479 1.00 85.50 199 LEU A O 1
ATOM 1535 N N . PHE A 1 200 ? -9.107 10.556 11.475 1.00 84.75 200 PHE A N 1
ATOM 1536 C CA . PHE A 1 200 ? -8.529 10.020 12.715 1.00 84.75 200 PHE A CA 1
ATOM 1537 C C . PHE A 1 200 ? -8.640 10.966 13.917 1.00 84.75 200 PHE A C 1
ATOM 1539 O O . PHE A 1 200 ? -8.234 10.615 15.021 1.00 84.75 200 PHE A O 1
ATOM 1546 N N . GLY A 1 201 ? -9.200 12.160 13.724 1.00 85.69 201 GLY A N 1
ATOM 1547 C CA . GLY A 1 201 ? -9.265 13.192 14.750 1.00 85.69 201 GLY A CA 1
ATOM 1548 C C . GLY A 1 201 ? -7.973 14.004 14.860 1.00 85.69 201 GLY A C 1
ATOM 1549 O O . GLY A 1 201 ? -6.916 13.655 14.331 1.00 85.69 201 GLY A O 1
ATOM 1550 N N . GLU A 1 202 ? -8.064 15.135 15.557 1.00 85.75 202 GLU A N 1
ATOM 1551 C CA . GLU A 1 202 ? -7.002 16.144 15.572 1.00 85.75 202 GLU A CA 1
ATOM 1552 C C . GLU A 1 202 ? -5.706 15.672 16.240 1.00 85.75 202 GLU A C 1
ATOM 1554 O O . GLU A 1 202 ? -4.620 15.945 15.723 1.00 85.75 202 GLU A O 1
ATOM 1559 N N . LYS A 1 203 ? -5.809 14.930 17.349 1.00 84.75 203 LYS A N 1
ATOM 1560 C CA . LYS A 1 203 ? -4.646 14.425 18.094 1.00 84.75 203 LYS A CA 1
ATOM 1561 C C . LYS A 1 203 ? -3.834 13.424 17.263 1.00 84.75 203 LYS A C 1
ATOM 1563 O O . LYS A 1 203 ? -2.640 13.633 17.064 1.00 84.75 203 LYS A O 1
ATOM 1568 N N . CYS A 1 204 ? -4.495 12.399 16.720 1.00 84.88 204 CYS A N 1
ATOM 1569 C CA . CYS A 1 204 ? -3.851 11.362 15.910 1.00 84.88 204 CYS A CA 1
ATOM 1570 C C . CYS A 1 204 ? -3.264 11.942 14.612 1.00 84.88 204 CYS A C 1
ATOM 1572 O O . CYS A 1 204 ? -2.107 11.692 14.280 1.00 84.88 204 CYS A O 1
ATOM 1574 N N . ALA A 1 205 ? -4.011 12.804 13.913 1.00 84.56 205 ALA A N 1
ATOM 1575 C CA . ALA A 1 205 ? -3.523 13.443 12.693 1.00 84.56 205 ALA A CA 1
ATOM 1576 C C . ALA A 1 205 ? -2.300 14.335 12.944 1.00 84.56 205 ALA A C 1
ATOM 1578 O O . ALA A 1 205 ? -1.356 14.321 12.155 1.00 84.56 205 ALA A O 1
ATOM 1579 N N . SER A 1 206 ? -2.295 15.091 14.047 1.00 84.06 206 SER A N 1
ATOM 1580 C CA . SER A 1 206 ? -1.153 15.933 14.414 1.00 84.06 206 SER A CA 1
ATOM 1581 C C . SER A 1 206 ? 0.080 15.094 14.734 1.00 84.06 206 SER A C 1
ATOM 1583 O O . SER A 1 206 ? 1.158 15.451 14.277 1.00 84.06 206 SER A O 1
ATOM 1585 N N . PHE A 1 207 ? -0.083 13.960 15.424 1.00 84.44 207 PHE A N 1
ATOM 1586 C CA . PHE A 1 207 ? 0.996 13.000 15.675 1.00 84.44 207 PHE A CA 1
ATOM 1587 C C . PHE A 1 207 ? 1.555 12.405 14.372 1.00 84.44 207 PHE A C 1
ATOM 1589 O O . PHE A 1 207 ? 2.758 12.453 14.124 1.00 84.44 207 PHE A O 1
ATOM 1596 N N . ILE A 1 208 ? 0.688 11.929 13.474 1.00 80.38 208 ILE A N 1
ATOM 1597 C CA . ILE A 1 208 ? 1.100 11.384 12.170 1.00 80.38 208 ILE A CA 1
ATOM 1598 C C . ILE A 1 208 ? 1.832 12.442 11.319 1.00 80.38 208 ILE A C 1
ATOM 1600 O O . ILE A 1 208 ? 2.752 12.115 10.572 1.00 80.38 208 ILE A O 1
ATOM 1604 N N . CYS A 1 209 ? 1.444 13.717 11.416 1.00 76.38 209 CYS A N 1
ATOM 1605 C CA . CYS A 1 209 ? 2.061 14.816 10.663 1.00 76.38 209 CYS A CA 1
ATOM 1606 C C . CYS A 1 209 ? 3.339 15.373 11.305 1.00 76.38 209 CYS A C 1
ATOM 1608 O O . CYS A 1 209 ? 4.203 15.880 10.588 1.00 76.38 209 CYS A O 1
ATOM 1610 N N . SER A 1 210 ? 3.469 15.303 12.632 1.00 75.06 210 SER A N 1
ATOM 1611 C CA . SER A 1 210 ? 4.668 15.740 13.359 1.00 75.06 210 SER A CA 1
ATOM 1612 C C . SER A 1 210 ? 5.786 14.705 13.307 1.00 75.06 210 SER A C 1
ATOM 1614 O O . SER A 1 210 ? 6.961 15.059 13.431 1.00 75.06 210 SER A O 1
ATOM 1616 N N . THR A 1 211 ? 5.430 13.441 13.083 1.00 69.62 211 THR A N 1
ATOM 1617 C CA . THR A 1 211 ? 6.373 12.338 12.943 1.00 69.62 211 THR A CA 1
ATOM 1618 C C . THR A 1 211 ? 7.092 12.436 11.596 1.00 69.62 211 THR A C 1
ATOM 1620 O O . THR A 1 211 ? 6.728 11.811 10.602 1.00 69.62 211 THR A O 1
ATOM 1623 N N . ASN A 1 212 ? 8.145 13.249 11.549 1.00 59.12 212 ASN A N 1
ATOM 1624 C CA . ASN A 1 212 ? 9.110 13.222 10.457 1.00 59.12 212 ASN A CA 1
ATOM 1625 C C . ASN A 1 212 ? 9.956 11.957 10.624 1.00 59.12 212 ASN A C 1
ATOM 1627 O O . ASN A 1 212 ? 10.922 11.951 11.385 1.00 59.12 212 ASN A O 1
ATOM 1631 N N . LEU A 1 213 ? 9.569 10.872 9.954 1.00 55.34 213 LEU A N 1
ATOM 1632 C CA . LEU A 1 213 ? 10.329 9.625 9.970 1.00 55.34 213 LEU A CA 1
ATOM 1633 C C . LEU A 1 213 ? 11.708 9.830 9.324 1.00 55.34 213 LEU A C 1
ATOM 1635 O O . LEU A 1 213 ? 11.852 9.787 8.108 1.00 55.34 213 LEU A O 1
ATOM 1639 N N . PHE A 1 214 ? 12.671 10.064 10.214 1.00 51.22 214 PHE A N 1
ATOM 1640 C CA . PHE A 1 214 ? 14.113 9.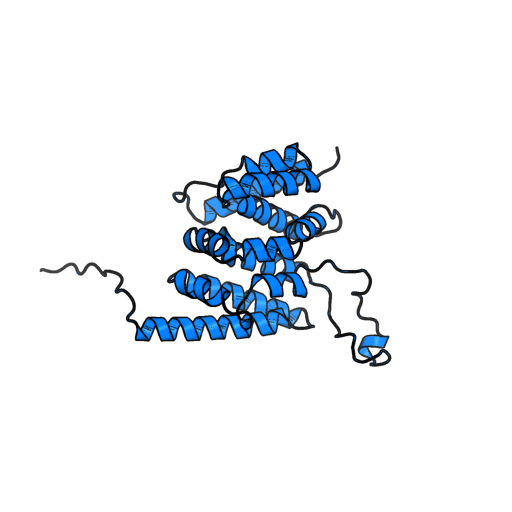836 10.181 1.00 51.22 214 PHE A CA 1
ATOM 1641 C C . PHE A 1 214 ? 14.930 10.313 8.972 1.00 51.22 214 PHE A C 1
ATOM 1643 O O . PHE A 1 214 ? 14.708 9.946 7.820 1.00 51.22 214 PHE A O 1
ATOM 1650 N N . SER A 1 2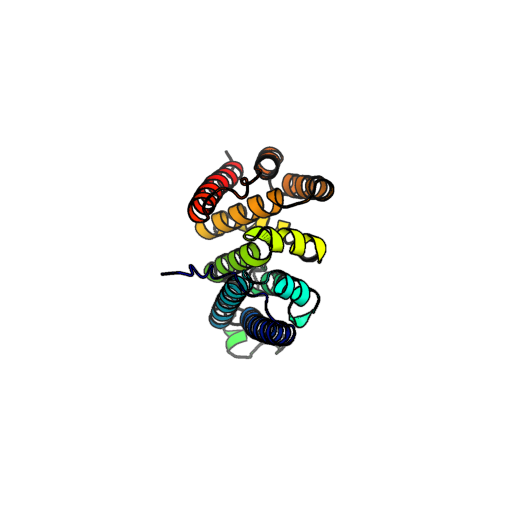15 ? 15.998 11.057 9.291 1.00 45.38 215 SER A N 1
ATOM 1651 C CA . SER A 1 215 ? 17.142 11.281 8.406 1.00 45.38 215 SER A CA 1
ATOM 1652 C C . SER A 1 215 ? 17.564 9.974 7.737 1.00 45.38 215 SER A C 1
ATOM 1654 O O . SER A 1 215 ? 17.615 8.920 8.372 1.00 45.38 215 SER A O 1
ATOM 1656 N N . SER A 1 216 ? 17.954 10.055 6.467 1.00 49.75 216 SER A N 1
ATOM 1657 C CA . SER A 1 216 ? 18.459 8.948 5.639 1.00 49.75 216 SER A CA 1
ATOM 1658 C C . SER A 1 216 ? 19.739 8.268 6.168 1.00 49.75 216 SER A C 1
ATOM 1660 O O . SER A 1 216 ? 20.400 7.546 5.431 1.00 49.75 216 SER A O 1
ATOM 1662 N N . THR A 1 217 ? 20.129 8.542 7.412 1.00 45.62 217 THR A N 1
ATOM 1663 C CA . THR A 1 217 ? 21.344 8.091 8.092 1.00 45.62 217 THR A CA 1
ATOM 1664 C C . THR A 1 217 ? 21.135 6.849 8.962 1.00 45.62 217 THR A C 1
ATOM 1666 O O . THR A 1 217 ? 22.123 6.297 9.433 1.00 45.62 217 THR A O 1
ATOM 1669 N N . LEU A 1 218 ? 19.892 6.413 9.207 1.00 48.81 218 LEU A N 1
ATOM 1670 C CA . LEU A 1 218 ? 19.607 5.229 10.028 1.00 48.81 218 LEU A CA 1
ATOM 1671 C C . LEU A 1 218 ? 19.547 3.934 9.206 1.00 48.81 218 LEU A C 1
ATOM 1673 O O . LEU A 1 218 ? 18.992 3.896 8.102 1.00 48.81 218 LEU A O 1
ATOM 1677 N N . ASP A 1 219 ? 20.078 2.860 9.796 1.00 55.09 219 ASP A N 1
ATOM 1678 C CA . ASP A 1 219 ? 20.045 1.507 9.241 1.00 55.09 219 ASP A CA 1
ATOM 1679 C C . ASP A 1 219 ? 18.605 1.017 8.982 1.00 55.09 219 ASP A C 1
ATOM 1681 O O . ASP A 1 219 ? 17.653 1.397 9.671 1.00 55.09 219 ASP A O 1
ATOM 1685 N N . SER A 1 220 ? 18.422 0.176 7.958 1.00 59.00 220 SER A N 1
ATOM 1686 C CA . SER A 1 220 ? 17.094 -0.252 7.500 1.00 59.00 220 SER A CA 1
ATOM 1687 C C . SER A 1 220 ? 16.317 -1.064 8.539 1.00 59.00 220 SER A C 1
ATOM 1689 O O . SER A 1 220 ? 15.088 -0.982 8.547 1.00 59.00 220 SER A O 1
ATOM 1691 N N . GLN A 1 221 ? 16.984 -1.848 9.394 1.00 57.47 221 GLN A N 1
ATOM 1692 C CA . GLN A 1 221 ? 16.291 -2.598 10.447 1.00 57.47 221 GLN A CA 1
ATOM 1693 C C . GLN A 1 221 ? 15.834 -1.680 11.578 1.00 57.47 221 GLN A C 1
ATOM 1695 O O . GLN A 1 221 ? 14.698 -1.793 12.035 1.00 57.47 221 GLN A O 1
ATOM 1700 N N . VAL A 1 222 ? 16.683 -0.731 11.977 1.00 61.81 222 VAL A N 1
ATOM 1701 C CA . VAL A 1 222 ? 16.370 0.250 13.026 1.00 61.81 222 VAL A CA 1
ATOM 1702 C C . VAL A 1 222 ? 15.169 1.103 12.617 1.00 61.81 222 VAL A C 1
ATOM 1704 O O . VAL A 1 222 ? 14.215 1.216 13.384 1.00 61.81 222 VAL A O 1
ATOM 1707 N N . ARG A 1 223 ? 15.138 1.573 11.361 1.00 67.19 223 ARG A N 1
ATOM 1708 C CA . ARG A 1 223 ? 13.991 2.317 10.815 1.00 67.19 223 ARG A CA 1
ATOM 1709 C C . ARG A 1 223 ? 12.690 1.517 10.847 1.00 67.19 223 ARG A C 1
ATOM 1711 O O . ARG A 1 223 ? 11.639 2.085 11.126 1.00 67.19 223 ARG A O 1
ATOM 1718 N N . GLN A 1 224 ? 12.734 0.212 10.570 1.00 67.31 224 GLN A N 1
ATOM 1719 C CA . GLN A 1 224 ? 11.535 -0.630 10.614 1.00 67.31 224 GLN A CA 1
ATOM 1720 C C . GLN A 1 224 ? 11.036 -0.842 12.051 1.00 67.31 224 GLN A C 1
ATOM 1722 O O . GLN A 1 224 ? 9.824 -0.831 12.272 1.00 67.31 224 GLN A O 1
ATOM 1727 N N . CYS A 1 225 ? 11.937 -1.015 13.021 1.00 72.31 225 CYS A N 1
ATOM 1728 C CA . CYS A 1 225 ? 11.573 -1.130 14.435 1.00 72.31 225 CYS A CA 1
ATOM 1729 C C . CYS A 1 225 ? 10.946 0.165 14.966 1.00 72.31 225 CYS A C 1
ATOM 1731 O O . CYS A 1 225 ? 9.872 0.119 15.560 1.00 72.31 225 CYS A O 1
ATOM 1733 N N . GLU A 1 226 ? 11.558 1.321 14.694 1.00 76.25 226 GLU A N 1
ATOM 1734 C CA . GLU A 1 226 ? 11.018 2.626 15.099 1.00 76.25 226 GLU A CA 1
ATOM 1735 C C . GLU A 1 226 ? 9.668 2.915 14.438 1.00 76.25 226 GLU A C 1
ATOM 1737 O O . GLU A 1 226 ? 8.745 3.394 15.093 1.00 76.25 226 GLU A O 1
ATOM 1742 N N . LEU A 1 227 ? 9.520 2.575 13.154 1.00 77.50 227 LEU A N 1
ATOM 1743 C CA . LEU A 1 227 ? 8.253 2.708 12.443 1.00 77.50 227 LEU A CA 1
ATOM 1744 C C . LEU A 1 227 ? 7.151 1.851 13.075 1.00 77.50 227 LEU A C 1
ATOM 1746 O O . LEU A 1 227 ? 6.025 2.323 13.213 1.00 77.50 227 LEU A O 1
ATOM 1750 N N . SER A 1 228 ? 7.478 0.615 13.459 1.00 81.38 228 SER A N 1
ATOM 1751 C CA . SER A 1 228 ? 6.528 -0.297 14.108 1.00 81.38 228 SER A CA 1
ATOM 1752 C C . SER A 1 228 ? 6.096 0.261 15.468 1.00 81.38 228 SER A C 1
ATOM 1754 O O . SER A 1 228 ? 4.907 0.335 15.749 1.00 81.38 228 SER A O 1
ATOM 1756 N N . PHE A 1 229 ? 7.044 0.762 16.262 1.00 85.00 229 PHE A N 1
ATOM 1757 C CA . PHE A 1 229 ? 6.766 1.392 17.556 1.00 85.00 229 PHE A CA 1
ATOM 1758 C C . PHE A 1 229 ? 5.878 2.642 17.435 1.00 85.00 229 PHE A C 1
ATOM 1760 O O . PHE A 1 229 ? 4.914 2.815 18.176 1.00 85.00 229 PHE A O 1
ATOM 1767 N N . LEU A 1 230 ? 6.155 3.516 16.465 1.00 85.25 230 LEU A N 1
ATOM 1768 C CA . LEU A 1 230 ? 5.317 4.691 16.207 1.00 85.25 230 LEU A CA 1
ATOM 1769 C C . LEU A 1 230 ? 3.924 4.292 15.704 1.00 85.25 230 LEU A C 1
ATOM 1771 O O . LEU A 1 230 ? 2.937 4.959 16.010 1.00 85.25 230 LEU A O 1
ATOM 1775 N N . ALA A 1 231 ? 3.828 3.206 14.936 1.00 85.81 231 ALA A N 1
ATOM 1776 C CA . ALA A 1 231 ? 2.562 2.683 14.445 1.00 85.81 231 ALA A CA 1
ATOM 1777 C C . ALA A 1 231 ? 1.689 2.108 15.572 1.00 85.81 231 ALA A C 1
ATOM 1779 O O . ALA A 1 231 ? 0.469 2.254 15.504 1.00 85.81 231 ALA A O 1
ATOM 1780 N N . GLU A 1 232 ? 2.286 1.525 16.614 1.00 87.50 232 GLU A N 1
ATOM 1781 C CA . GLU A 1 232 ? 1.574 1.133 17.839 1.00 87.50 232 GLU A CA 1
ATOM 1782 C C . GLU A 1 232 ? 0.964 2.361 18.526 1.00 87.50 232 GLU A C 1
ATOM 1784 O O . GLU A 1 232 ? -0.238 2.383 18.775 1.00 87.50 232 GLU A O 1
ATOM 1789 N N . GLN A 1 233 ? 1.731 3.447 18.686 1.00 87.19 233 GLN A N 1
ATOM 1790 C CA . GLN A 1 233 ? 1.202 4.693 19.262 1.00 87.19 233 GLN A CA 1
ATOM 1791 C C . GLN A 1 233 ? 0.034 5.269 18.448 1.00 87.19 233 GLN A C 1
ATOM 1793 O O . GLN A 1 233 ? -0.929 5.787 19.012 1.00 87.19 233 GLN A O 1
ATOM 1798 N N . VAL A 1 234 ? 0.079 5.169 17.114 1.00 86.25 234 VAL A N 1
ATOM 1799 C CA . VAL A 1 234 ? -1.043 5.568 16.246 1.00 86.25 234 VAL A CA 1
ATOM 1800 C C . VAL A 1 234 ? -2.311 4.771 16.574 1.00 86.25 234 VAL A C 1
ATOM 1802 O O . VAL A 1 234 ? -3.394 5.359 16.603 1.00 86.25 234 VAL A O 1
ATOM 1805 N N . LEU A 1 235 ? -2.195 3.465 16.830 1.00 86.81 235 LEU A N 1
ATOM 1806 C CA . LEU A 1 235 ? -3.329 2.625 17.226 1.00 86.81 235 LEU A CA 1
ATOM 1807 C C . LEU A 1 235 ? -3.858 2.997 18.615 1.00 86.81 235 LEU A C 1
ATOM 1809 O O . LEU A 1 235 ? -5.076 3.064 18.780 1.00 86.81 235 LEU A O 1
ATOM 1813 N N . ASP A 1 236 ? -2.978 3.316 19.565 1.00 86.69 236 ASP A N 1
ATOM 1814 C CA . ASP A 1 236 ? -3.367 3.763 20.909 1.00 86.69 236 ASP A CA 1
ATOM 1815 C C . ASP A 1 236 ? -4.187 5.059 20.857 1.00 86.69 236 ASP A C 1
ATOM 1817 O O . ASP A 1 236 ? -5.217 5.181 21.517 1.00 86.69 236 ASP A O 1
ATOM 1821 N N . TYR A 1 237 ? -3.809 6.008 19.991 1.00 81.88 237 TYR A N 1
ATOM 1822 C CA . TYR A 1 237 ? -4.586 7.233 19.760 1.00 81.88 237 TYR A CA 1
ATOM 1823 C C . TYR A 1 237 ? -5.980 6.990 19.157 1.00 81.88 237 TYR A C 1
ATOM 1825 O O . TYR A 1 237 ? -6.801 7.911 19.152 1.00 81.88 237 TYR A O 1
ATOM 1833 N N . MET A 1 238 ? -6.242 5.799 18.613 1.00 75.75 238 MET A N 1
ATOM 1834 C CA . MET A 1 238 ? -7.511 5.426 17.985 1.00 75.75 238 MET A CA 1
ATOM 1835 C C . MET A 1 238 ? -8.417 4.566 18.863 1.00 75.75 238 MET A C 1
ATOM 1837 O O . MET A 1 238 ? -9.572 4.349 18.486 1.00 75.75 238 MET A O 1
ATOM 1841 N N . GLN A 1 239 ? -7.941 4.082 20.009 1.00 70.50 239 GLN A N 1
ATOM 1842 C CA . GLN A 1 239 ? -8.803 3.382 20.951 1.00 70.50 239 GLN A CA 1
ATOM 1843 C C . GLN A 1 239 ? -9.727 4.389 21.662 1.00 70.50 239 GLN A C 1
ATOM 1845 O O . GLN A 1 239 ? -9.264 5.444 22.103 1.00 70.50 239 GLN A O 1
ATOM 1850 N N . PRO A 1 240 ? -11.043 4.120 21.751 1.00 56.06 240 PRO A N 1
ATOM 1851 C CA . PRO A 1 240 ? -11.922 4.922 22.590 1.00 56.06 240 PRO A CA 1
ATOM 1852 C C . PRO A 1 240 ? -11.528 4.721 24.061 1.00 56.06 240 PRO A C 1
ATOM 1854 O O . PRO A 1 240 ? -11.390 3.582 24.503 1.00 56.06 240 PRO A O 1
ATOM 1857 N N . TYR A 1 241 ? -11.321 5.830 24.780 1.00 45.16 241 TYR A N 1
ATOM 1858 C CA . TYR A 1 241 ? -11.168 5.843 26.240 1.00 45.16 241 TYR A CA 1
ATOM 1859 C C . TYR A 1 241 ? -12.431 5.343 26.944 1.00 45.16 241 TYR A C 1
ATOM 1861 O O . TYR A 1 241 ? -13.538 5.673 26.452 1.00 45.16 241 TYR A O 1
#

Organism: Setaria italica (NCBI:txid4555)

Secondary structure (DSSP, 8-state):
---------PPPPHHHHHHHHHHHHHHHHHHHHHHTSSSHHHHHHHHHHHHHHHHHHGGGHHHHHHHTTSGGG-HHHHHHHHTSS---TT-S--HHHHTT-S-TTS---PPPPHHHHHHHHHHHHHHHTSSHHHHHHHHHTTHHHHHHHTTHHHHHHHHHH-TTS-HHHHHHHHHHHHHHHHTS-HHHHHHHHHHHHHHH-HHHHHHHHH-----TTS-HHHHHHHHHHHHHHHHHTTS--

Foldseek 3Di:
DDDDDPPDDDDDDPVRVVVLLVVLLVLLLCLLVQCQDQDQVSVLVSLVSLLVSLVVCLVPLPSLLVQCLDPSNPLLVSCVVQALDPPDVPQPCDVCNVVVVDDPPPRNHHHHDLSSLLSSLSSCCSQAFLRLSSVVSCQVRCVVVVCVVSVVVVSLLVQLLPPPHDVVSNLSSLLSLLRNQQSDDPVVNVVSLVVCCVRLNNVLSVLSNVPNQDDPPDDPVVSVVVSSVSSVVSSVSSDDD

Radius of gyration: 19.91 Å; chains: 1; bounding box: 80×46×51 Å